Protein AF-A0A2E1H925-F1 (afdb_monomer)

Sequence (195 aa):
MNQNESEVGNEDGPGKNRNDRDSRAAAPETGPDTPPDTPPETPQAPEAPAAPRQLADVETDERARLDLLRRIRTQARVEGGQVGLPRDVLAEALSAGLGALVDEEWYLGRYADVADAVARGVLASGRAHYLQTGIYEGRMPYRVRLDNADYLKNYPDVLASIREGAFRSALDHFVQVGFGEGRSFRLASRDGADP

Secondary structure (DSSP, 8-state):
---------------------------------PPP-PPPPPPPPPPPP-PPPPHHHHHHHHHHHHHHHHHHHHH-EEETTEEE--HHHHHHHHHHHHGGG--HHHHHHH-HHHHHHHHTTSSS-HHHHIIIIITTTT--SS---B-HHHHHHH-HHHHHHHHTTS-SSHHHHIIIIITTTT----BPPTT----

pLDDT: mean 77.47, std 21.58, range [34.38, 98.31]

Radius of gyration: 31.24 Å; Cα contacts (8 Å, |Δi|>4): 129; chains: 1; bounding box: 58×75×90 Å

Structure (mmCIF, N/CA/C/O backbone):
data_AF-A0A2E1H925-F1
#
_entry.id   AF-A0A2E1H925-F1
#
loop_
_atom_site.group_PDB
_atom_site.id
_atom_site.type_symbol
_atom_site.label_atom_id
_atom_site.label_alt_id
_atom_site.label_comp_id
_atom_site.label_asym_id
_atom_site.label_entity_id
_atom_site.label_seq_id
_atom_site.pdbx_PDB_ins_code
_atom_site.Cartn_x
_atom_site.Cartn_y
_atom_site.Cartn_z
_atom_site.occupancy
_atom_site.B_iso_or_equiv
_atom_site.auth_seq_id
_atom_site.auth_comp_id
_atom_site.auth_asym_id
_atom_site.auth_atom_id
_atom_site.pdbx_PDB_model_num
ATOM 1 N N . MET A 1 1 ? 29.739 -40.371 -37.598 1.00 43.00 1 MET A N 1
ATOM 2 C CA . MET A 1 1 ? 30.414 -39.784 -38.772 1.00 43.00 1 MET A CA 1
ATOM 3 C C . MET A 1 1 ? 29.465 -39.867 -39.946 1.00 43.00 1 MET A C 1
ATOM 5 O O . MET A 1 1 ? 29.166 -40.979 -40.336 1.00 43.00 1 MET A O 1
ATOM 9 N N . ASN A 1 2 ? 28.976 -38.737 -40.453 1.00 38.06 2 ASN A N 1
ATOM 10 C CA . ASN A 1 2 ? 28.481 -38.612 -41.823 1.00 38.06 2 ASN A CA 1
ATOM 11 C C . ASN A 1 2 ? 28.758 -37.175 -42.263 1.00 38.06 2 ASN A C 1
ATOM 13 O O . ASN A 1 2 ? 28.290 -36.225 -41.639 1.00 38.06 2 ASN A O 1
ATOM 17 N N . GLN A 1 3 ? 29.623 -37.072 -43.264 1.00 41.34 3 GLN A N 1
ATOM 18 C CA . GLN A 1 3 ? 30.031 -35.855 -43.945 1.00 41.34 3 GLN A CA 1
ATOM 19 C C . GLN A 1 3 ? 29.011 -35.542 -45.040 1.00 41.34 3 GLN A C 1
ATOM 21 O O . GLN A 1 3 ? 28.495 -36.464 -45.668 1.00 41.34 3 GLN A O 1
ATOM 26 N N . ASN A 1 4 ? 28.751 -34.260 -45.275 1.00 48.03 4 ASN A N 1
ATOM 27 C CA . ASN A 1 4 ? 28.187 -33.789 -46.533 1.00 48.03 4 ASN A CA 1
ATOM 28 C C . ASN A 1 4 ? 28.795 -32.410 -46.823 1.00 48.03 4 ASN A C 1
ATOM 30 O O . ASN A 1 4 ? 28.393 -31.405 -46.241 1.00 48.03 4 ASN A O 1
ATOM 34 N N . GLU A 1 5 ? 29.821 -32.405 -47.669 1.00 47.09 5 GLU A N 1
ATOM 35 C CA . GLU A 1 5 ? 30.320 -31.238 -48.397 1.00 47.09 5 GLU A CA 1
ATOM 36 C C . GLU A 1 5 ? 29.587 -31.162 -49.741 1.00 47.09 5 GLU A C 1
ATOM 38 O O . GLU A 1 5 ? 29.362 -32.206 -50.351 1.00 47.09 5 GLU A O 1
ATOM 43 N N . SER A 1 6 ? 29.258 -29.957 -50.219 1.00 49.56 6 SER A N 1
ATOM 44 C CA . SER A 1 6 ? 29.130 -29.618 -51.651 1.00 49.56 6 SER A CA 1
ATOM 45 C C . SER A 1 6 ? 29.091 -28.088 -51.840 1.00 49.56 6 SER A C 1
ATOM 47 O O . SER A 1 6 ? 28.124 -27.449 -51.440 1.00 49.56 6 SER A O 1
ATOM 49 N N . GLU A 1 7 ? 30.186 -27.566 -52.413 1.00 44.59 7 GLU A N 1
ATOM 50 C CA . GLU A 1 7 ? 30.320 -26.523 -53.464 1.00 44.59 7 GLU A CA 1
ATOM 51 C C . GLU A 1 7 ? 29.671 -25.129 -53.271 1.00 44.59 7 GLU A C 1
ATOM 53 O O . GLU A 1 7 ? 28.470 -25.002 -53.080 1.00 44.59 7 GLU A O 1
ATOM 58 N N . VAL A 1 8 ? 30.427 -24.021 -53.164 1.00 43.75 8 VAL A N 1
ATOM 59 C CA . VAL A 1 8 ? 31.286 -23.289 -54.143 1.00 43.75 8 VAL A CA 1
ATOM 60 C C . VAL A 1 8 ? 30.502 -22.408 -55.138 1.00 43.75 8 VAL A C 1
ATOM 62 O O . VAL A 1 8 ? 29.788 -22.912 -55.996 1.00 43.75 8 VAL A O 1
ATOM 65 N N . GLY A 1 9 ? 30.777 -21.091 -55.085 1.00 34.38 9 GLY A N 1
ATOM 66 C CA . GLY A 1 9 ? 30.902 -20.223 -56.272 1.00 34.38 9 GLY A CA 1
ATOM 67 C C . GLY A 1 9 ? 29.915 -19.054 -56.421 1.00 34.38 9 GLY A C 1
ATOM 68 O O . GLY A 1 9 ? 28.810 -19.250 -56.914 1.00 34.38 9 GLY A O 1
ATOM 69 N N . ASN A 1 10 ? 30.333 -17.820 -56.095 1.00 39.12 10 ASN A N 1
ATOM 70 C CA . ASN A 1 10 ? 30.681 -16.788 -57.098 1.00 39.12 10 ASN A CA 1
ATOM 71 C C . ASN A 1 10 ? 30.908 -15.389 -56.486 1.00 39.12 10 ASN A C 1
ATOM 73 O O . ASN A 1 10 ? 30.121 -14.902 -55.676 1.00 39.12 10 ASN A O 1
ATOM 77 N N . GLU A 1 11 ? 32.007 -14.771 -56.926 1.00 38.81 11 GLU A N 1
ATOM 78 C CA . GLU A 1 11 ? 32.480 -13.407 -56.659 1.00 38.81 11 GLU A CA 1
ATOM 79 C C . GLU A 1 11 ? 32.001 -12.400 -57.739 1.00 38.81 11 GLU A C 1
ATOM 81 O O . GLU A 1 11 ? 31.342 -12.787 -58.702 1.00 38.81 11 GLU A O 1
ATOM 86 N N . ASP A 1 12 ? 32.425 -11.134 -57.572 1.00 39.59 12 ASP A N 1
ATOM 87 C CA . ASP A 1 12 ? 32.377 -9.960 -58.476 1.00 39.59 12 ASP A CA 1
ATOM 88 C C . ASP A 1 12 ? 31.039 -9.197 -58.581 1.00 39.59 12 ASP A C 1
ATOM 90 O O . ASP A 1 12 ? 29.994 -9.762 -58.862 1.00 39.59 12 ASP A O 1
ATOM 94 N N . GLY A 1 13 ? 30.929 -7.870 -58.426 1.00 37.44 13 GLY A N 1
ATOM 95 C CA . GLY A 1 13 ? 31.864 -6.741 -58.328 1.00 37.44 13 GLY A CA 1
ATOM 96 C C . GLY A 1 13 ? 31.060 -5.415 -58.480 1.00 37.44 13 GLY A C 1
ATOM 97 O O . GLY A 1 13 ? 29.874 -5.460 -58.810 1.00 37.44 13 GLY A O 1
ATOM 98 N N . PRO A 1 14 ? 31.632 -4.219 -58.215 1.00 45.31 14 PRO A N 1
ATOM 99 C CA . PRO A 1 14 ? 30.872 -3.015 -57.843 1.00 45.31 14 PRO A CA 1
ATOM 100 C C . PRO A 1 14 ? 30.580 -2.036 -59.000 1.00 45.31 14 PRO A C 1
ATOM 102 O O . PRO A 1 14 ? 31.468 -1.659 -59.764 1.00 45.31 14 PRO A O 1
ATOM 105 N N . GLY A 1 15 ? 29.346 -1.520 -59.063 1.00 40.59 15 GLY A N 1
ATOM 106 C CA . GLY A 1 15 ? 28.918 -0.488 -60.015 1.00 40.59 15 GLY A CA 1
ATOM 107 C C . GLY A 1 15 ? 28.897 0.920 -59.413 1.00 40.59 15 GLY A C 1
ATOM 108 O O . GLY A 1 15 ? 27.925 1.322 -58.781 1.00 40.59 15 GLY A O 1
ATOM 109 N N . LYS A 1 16 ? 29.967 1.690 -59.647 1.00 43.81 16 LYS A N 1
ATOM 110 C CA . LYS A 1 16 ? 29.986 3.159 -59.533 1.00 43.81 16 LYS A CA 1
ATOM 111 C C . LYS A 1 16 ? 29.048 3.761 -60.580 1.00 43.81 16 LYS A C 1
ATOM 113 O O . LYS A 1 16 ? 29.178 3.414 -61.749 1.00 43.81 16 LYS A O 1
ATOM 118 N N . ASN A 1 17 ? 28.256 4.768 -60.212 1.00 39.16 17 ASN A N 1
ATOM 119 C CA . ASN A 1 17 ? 27.847 5.776 -61.185 1.00 39.16 17 ASN A CA 1
ATOM 120 C C . ASN A 1 17 ? 28.102 7.182 -60.639 1.00 39.16 17 ASN A C 1
ATOM 122 O O . ASN A 1 17 ? 27.506 7.620 -59.659 1.00 39.16 17 ASN A O 1
ATOM 126 N N . ARG A 1 18 ? 29.073 7.836 -61.276 1.00 42.44 18 ARG A N 1
ATOM 127 C CA . ARG A 1 18 ? 29.402 9.252 -61.153 1.00 42.44 18 ARG A CA 1
ATOM 128 C C . ARG A 1 18 ? 28.477 10.000 -62.103 1.00 42.44 18 ARG A C 1
ATOM 130 O O . ARG A 1 18 ? 28.321 9.562 -63.238 1.00 42.44 18 ARG A O 1
ATOM 137 N N . ASN A 1 19 ? 27.957 11.146 -61.691 1.00 41.28 19 ASN A N 1
ATOM 138 C CA . ASN A 1 19 ? 27.670 12.189 -62.660 1.00 41.28 19 ASN A CA 1
ATOM 139 C C . ASN A 1 19 ? 28.117 13.526 -62.080 1.00 41.28 19 ASN A C 1
ATOM 141 O O . ASN A 1 19 ? 27.506 14.068 -61.162 1.00 41.28 19 ASN A O 1
ATOM 145 N N . ASP A 1 20 ? 29.249 13.977 -62.607 1.00 40.34 20 ASP A N 1
ATOM 146 C CA . ASP A 1 20 ? 29.750 15.335 -62.510 1.00 40.34 20 ASP A CA 1
ATOM 147 C C . ASP A 1 20 ? 28.841 16.299 -63.280 1.00 40.34 20 ASP A C 1
ATOM 149 O O . ASP A 1 20 ? 28.234 15.915 -64.285 1.00 40.34 20 ASP A O 1
ATOM 153 N N . ARG A 1 21 ? 28.876 17.559 -62.830 1.00 44.88 21 ARG A N 1
ATOM 154 C CA . ARG A 1 21 ? 28.639 18.847 -63.518 1.00 44.88 21 ARG A CA 1
ATOM 155 C C . ARG A 1 21 ? 27.671 19.702 -62.707 1.00 44.88 21 ARG A C 1
ATOM 157 O O . ARG A 1 21 ? 26.634 19.226 -62.279 1.00 44.88 21 ARG A O 1
ATOM 164 N N . ASP A 1 22 ? 27.850 20.997 -62.547 1.00 38.88 22 ASP A N 1
ATOM 165 C CA . ASP A 1 22 ? 28.979 21.911 -62.658 1.00 38.88 22 ASP A CA 1
ATOM 166 C C . ASP A 1 22 ? 28.407 23.242 -62.126 1.00 38.88 22 ASP A C 1
ATOM 168 O O . ASP A 1 22 ? 27.218 23.514 -62.288 1.00 38.88 22 ASP A O 1
ATOM 172 N N . SER A 1 23 ? 29.272 24.087 -61.575 1.00 40.44 23 SER A N 1
ATOM 173 C CA . SER A 1 23 ? 29.128 25.549 -61.585 1.00 40.44 23 SER A CA 1
ATOM 174 C C . SER A 1 23 ? 28.160 26.268 -60.611 1.00 40.44 23 SER A C 1
ATOM 176 O O . SER A 1 23 ? 27.018 26.581 -60.914 1.00 40.44 23 SER A O 1
ATOM 178 N N . ARG A 1 24 ? 28.773 26.729 -59.507 1.00 39.41 24 ARG A N 1
ATOM 179 C CA . ARG A 1 24 ? 29.085 28.154 -59.220 1.00 39.41 24 ARG A CA 1
ATOM 180 C C . ARG A 1 24 ? 27.965 29.125 -58.757 1.00 39.41 24 ARG A C 1
ATOM 182 O O . ARG A 1 24 ? 27.253 29.705 -59.559 1.00 39.41 24 ARG A O 1
ATOM 189 N N . ALA A 1 25 ? 28.090 29.460 -57.464 1.00 38.28 25 ALA A N 1
ATOM 190 C CA . ALA A 1 25 ? 28.011 30.783 -56.810 1.00 38.28 25 ALA A CA 1
ATOM 191 C C . ALA A 1 25 ? 26.664 31.524 -56.657 1.00 38.28 25 ALA A C 1
ATOM 193 O O . ALA A 1 25 ? 26.136 32.056 -57.622 1.00 38.28 25 ALA A O 1
ATOM 194 N N . ALA A 1 26 ? 26.254 31.741 -55.398 1.00 37.12 26 ALA A N 1
ATOM 195 C CA . ALA A 1 26 ? 25.985 33.061 -54.797 1.00 37.12 26 ALA A CA 1
ATOM 196 C C . ALA A 1 26 ? 25.690 32.914 -53.286 1.00 37.12 26 ALA A C 1
ATOM 198 O O . ALA A 1 26 ? 25.268 31.860 -52.827 1.00 37.12 26 ALA A O 1
ATOM 199 N N . ALA A 1 27 ? 26.004 33.967 -52.536 1.00 43.62 27 ALA A N 1
ATOM 200 C CA . ALA A 1 27 ? 26.076 34.074 -51.077 1.00 43.62 27 ALA A CA 1
ATOM 201 C C . ALA A 1 27 ? 24.681 34.236 -50.393 1.00 43.62 27 ALA A C 1
ATOM 203 O O . ALA A 1 27 ? 23.673 34.284 -51.097 1.00 43.62 27 ALA A O 1
ATOM 204 N N . PRO A 1 28 ? 24.611 34.282 -49.043 1.00 50.47 28 PRO A N 1
ATOM 205 C CA . PRO A 1 28 ? 23.456 33.867 -48.238 1.00 50.47 28 PRO A CA 1
ATOM 206 C C . PRO A 1 28 ? 22.563 35.037 -47.815 1.00 50.47 28 PRO A C 1
ATOM 208 O O . PRO A 1 28 ? 23.119 36.073 -47.493 1.00 50.47 28 PRO A O 1
ATOM 211 N N . GLU A 1 29 ? 21.241 34.843 -47.699 1.00 47.06 29 GLU A N 1
ATOM 212 C CA . GLU A 1 29 ? 20.353 35.600 -46.789 1.00 47.06 29 GLU A CA 1
ATOM 213 C C . GLU A 1 29 ? 19.029 34.853 -46.541 1.00 47.06 29 GLU A C 1
ATOM 215 O O . GLU A 1 29 ? 18.224 34.734 -47.455 1.00 47.06 29 GLU A O 1
ATOM 220 N N . THR A 1 30 ? 18.806 34.399 -45.300 1.00 45.34 30 THR A N 1
ATOM 221 C CA . THR A 1 30 ? 17.507 34.256 -44.592 1.00 45.34 30 THR A CA 1
ATOM 222 C C . THR A 1 30 ? 17.872 34.025 -43.115 1.00 45.34 30 THR A C 1
ATOM 224 O O . THR A 1 30 ? 18.557 33.054 -42.816 1.00 45.34 30 THR A O 1
ATOM 227 N N . GLY A 1 31 ? 17.694 34.975 -42.194 1.00 45.50 31 GLY A N 1
ATOM 228 C CA . GLY A 1 31 ? 16.427 35.240 -41.498 1.00 45.50 31 GLY A CA 1
ATOM 229 C C . GLY A 1 31 ? 16.307 34.336 -40.251 1.00 45.50 31 GLY A C 1
ATOM 230 O O . GLY A 1 31 ? 16.433 33.126 -40.409 1.00 45.50 31 GLY A O 1
ATOM 231 N N . PRO A 1 32 ? 16.134 34.865 -39.021 1.00 46.22 32 PRO A N 1
ATOM 232 C CA . PRO A 1 32 ? 16.134 34.047 -37.806 1.00 46.22 32 PRO A CA 1
ATOM 233 C C . PRO A 1 32 ? 14.907 33.128 -37.739 1.00 46.22 32 PRO A C 1
ATOM 235 O O . PRO A 1 32 ? 13.766 33.580 -37.842 1.00 46.22 32 PRO A O 1
ATOM 238 N N . ASP A 1 33 ? 15.176 31.839 -37.544 1.00 45.19 33 ASP A N 1
ATOM 239 C CA . ASP A 1 33 ? 14.193 30.775 -37.350 1.00 45.19 33 ASP A CA 1
ATOM 240 C C . ASP A 1 33 ? 13.412 31.038 -36.049 1.00 45.19 33 ASP A C 1
ATOM 242 O O . ASP A 1 33 ? 13.976 31.080 -34.952 1.00 45.19 33 ASP A O 1
ATOM 246 N N . THR A 1 34 ? 12.118 31.317 -36.185 1.00 53.19 34 THR A N 1
ATOM 247 C CA . THR A 1 34 ? 11.193 31.566 -35.070 1.00 53.19 34 THR A CA 1
ATOM 248 C C . THR A 1 34 ? 10.656 30.212 -34.593 1.00 53.19 34 THR A C 1
ATOM 250 O O . THR A 1 34 ? 10.253 29.414 -35.439 1.00 53.19 34 THR A O 1
ATOM 253 N N . PRO A 1 35 ? 10.639 29.903 -33.282 1.00 57.91 35 PRO A N 1
ATOM 254 C CA . PRO A 1 35 ? 10.128 28.619 -32.802 1.00 57.91 35 PRO A CA 1
ATOM 255 C C . PRO A 1 35 ? 8.616 28.496 -33.071 1.00 57.91 35 PRO A C 1
ATOM 257 O O . PRO A 1 35 ? 7.925 29.517 -33.113 1.00 57.91 35 PRO A O 1
ATOM 260 N N . PRO A 1 36 ? 8.076 27.275 -33.242 1.00 53.22 36 PRO A N 1
ATOM 261 C CA . PRO A 1 36 ? 6.649 27.094 -33.464 1.00 53.22 36 PRO A CA 1
ATOM 262 C C . PRO A 1 36 ? 5.847 27.482 -32.215 1.00 53.22 36 PRO A C 1
ATOM 264 O O . PRO A 1 36 ? 6.171 27.071 -31.101 1.00 53.22 36 PRO A O 1
ATOM 267 N N . ASP A 1 37 ? 4.791 28.266 -32.443 1.00 44.62 37 ASP A N 1
ATOM 268 C CA . ASP A 1 37 ? 3.737 28.624 -31.492 1.00 44.62 37 ASP A CA 1
ATOM 269 C C . ASP A 1 37 ? 3.175 27.372 -30.797 1.00 44.62 37 ASP A C 1
ATOM 271 O O . ASP A 1 37 ? 2.482 26.553 -31.409 1.00 44.62 37 ASP A O 1
ATOM 275 N N . THR A 1 38 ? 3.430 27.238 -29.496 1.00 52.38 38 THR A N 1
ATOM 276 C CA . THR A 1 38 ? 2.636 26.363 -28.629 1.00 52.38 38 THR A CA 1
ATOM 277 C C . THR A 1 38 ? 1.295 27.062 -28.384 1.00 52.38 38 THR A C 1
ATOM 279 O O . THR A 1 38 ? 1.297 28.188 -27.879 1.00 52.38 38 THR A O 1
ATOM 282 N N . PRO A 1 39 ? 0.139 26.454 -28.709 1.00 51.81 39 PRO A N 1
ATOM 283 C CA . PRO A 1 39 ? -1.148 27.057 -28.382 1.00 51.81 39 PRO A CA 1
ATOM 284 C C . PRO A 1 39 ? -1.284 27.202 -26.856 1.00 51.81 39 PRO A C 1
ATOM 286 O O . PRO A 1 39 ? -0.777 26.352 -26.119 1.00 51.81 39 PRO A O 1
ATOM 289 N N . PRO A 1 40 ? -1.954 28.255 -26.354 1.00 51.22 40 PRO A N 1
ATOM 290 C CA . PRO A 1 40 ? -2.069 28.484 -24.920 1.00 51.22 40 PRO A CA 1
ATOM 291 C C . PRO A 1 40 ? -2.789 27.310 -24.248 1.00 51.22 40 PRO A C 1
ATOM 293 O O . PRO A 1 40 ? -3.877 26.915 -24.675 1.00 51.22 40 PRO A O 1
ATOM 296 N N . GLU A 1 41 ? -2.190 26.769 -23.181 1.00 51.12 41 GLU A N 1
ATOM 297 C CA . GLU A 1 41 ? -2.877 25.868 -22.256 1.00 51.12 41 GLU A CA 1
ATOM 298 C C . GLU A 1 41 ? -4.198 26.517 -21.839 1.00 51.12 41 GLU A C 1
ATOM 300 O O . GLU A 1 41 ? -4.244 27.644 -21.338 1.00 51.12 41 GLU A O 1
ATOM 305 N N . THR A 1 42 ? -5.298 25.805 -22.073 1.00 54.19 42 THR A N 1
ATOM 306 C CA . THR A 1 42 ? -6.595 26.208 -21.535 1.00 54.19 42 THR A CA 1
ATOM 307 C C . THR A 1 42 ? -6.476 26.172 -20.010 1.00 54.19 42 THR A C 1
ATOM 309 O O . THR A 1 42 ? -6.043 25.142 -19.490 1.00 54.19 42 THR A O 1
ATOM 312 N N . PRO A 1 43 ? -6.838 27.238 -19.272 1.00 51.62 43 PRO A N 1
ATOM 313 C CA . PRO A 1 43 ? -6.805 27.194 -17.817 1.00 51.62 43 PRO A CA 1
ATOM 314 C C . PRO A 1 43 ? -7.662 26.018 -17.340 1.00 51.62 43 PRO A C 1
ATOM 316 O O . PRO A 1 43 ? -8.868 25.998 -17.597 1.00 51.62 43 PRO A O 1
ATOM 319 N N . GLN A 1 44 ? -7.055 25.027 -16.677 1.00 51.28 44 GLN A N 1
ATOM 320 C CA . GLN A 1 44 ? -7.824 24.027 -15.941 1.00 51.28 44 GLN A CA 1
ATOM 321 C C . GLN A 1 44 ? -8.687 24.787 -14.936 1.00 51.28 44 GLN A C 1
ATOM 323 O O . GLN A 1 44 ? -8.173 25.512 -14.081 1.00 51.28 44 GLN A O 1
ATOM 328 N N . ALA A 1 45 ? -10.007 24.670 -15.090 1.00 48.25 45 ALA A N 1
ATOM 329 C CA . ALA A 1 45 ? -10.949 25.189 -14.117 1.00 48.25 45 ALA A CA 1
ATOM 330 C C . ALA A 1 45 ? -10.565 24.646 -12.729 1.00 48.25 45 ALA A C 1
ATOM 332 O O . ALA A 1 45 ? -10.167 23.481 -12.641 1.00 48.25 45 ALA A O 1
ATOM 333 N N . PRO A 1 46 ? -10.661 25.454 -11.658 1.00 52.09 46 PRO A N 1
ATOM 334 C CA . PRO A 1 46 ? -10.404 24.957 -10.316 1.00 52.09 46 PRO A CA 1
ATOM 335 C C . PRO A 1 46 ? -11.289 23.734 -10.083 1.00 52.09 46 PRO A C 1
ATOM 337 O O . PRO A 1 46 ? -12.505 23.801 -10.274 1.00 52.09 46 PRO A O 1
ATOM 340 N N . GLU A 1 47 ? -10.655 22.617 -9.727 1.00 53.38 47 GLU A N 1
ATOM 341 C CA . GLU A 1 47 ? -11.328 21.392 -9.315 1.00 53.38 47 GLU A CA 1
ATOM 342 C C . GLU A 1 47 ? -12.399 21.781 -8.289 1.00 53.38 47 GLU A C 1
ATOM 344 O O . GLU A 1 47 ? -12.104 22.437 -7.283 1.00 53.38 47 GLU A O 1
ATOM 349 N N . ALA A 1 48 ? -13.666 21.515 -8.621 1.00 45.16 48 ALA A N 1
ATOM 350 C CA . ALA A 1 48 ? -14.791 21.972 -7.820 1.00 45.16 48 ALA A CA 1
ATOM 351 C C . ALA A 1 48 ? -14.596 21.513 -6.364 1.00 45.16 48 ALA A C 1
ATOM 353 O O . ALA A 1 48 ? -14.209 20.361 -6.148 1.00 45.16 48 ALA A O 1
ATOM 354 N N . PRO A 1 49 ? -14.849 22.373 -5.358 1.00 52.69 49 PRO A N 1
ATOM 355 C CA . PRO A 1 49 ? -14.718 21.962 -3.969 1.00 52.69 49 PRO A CA 1
ATOM 356 C C . PRO A 1 49 ? -15.593 20.729 -3.746 1.00 52.69 49 PRO A C 1
ATOM 358 O O . PRO A 1 49 ? -16.769 20.727 -4.122 1.00 52.69 49 PRO A O 1
ATOM 361 N N . ALA A 1 50 ? -14.998 19.679 -3.172 1.00 55.53 50 ALA A N 1
ATOM 362 C CA . ALA A 1 50 ? -15.704 18.453 -2.828 1.00 55.53 50 ALA A CA 1
ATOM 363 C C . ALA A 1 50 ? -17.028 18.812 -2.140 1.00 55.53 50 ALA A C 1
ATOM 365 O O . ALA A 1 50 ? -17.044 19.609 -1.197 1.00 55.53 50 ALA A O 1
ATOM 366 N N . ALA A 1 51 ? -18.133 18.274 -2.660 1.00 55.31 51 ALA A N 1
ATOM 367 C CA . ALA A 1 51 ? -19.469 18.602 -2.184 1.00 55.31 51 ALA A CA 1
ATOM 368 C C . ALA A 1 51 ? -19.554 18.461 -0.647 1.00 55.31 51 ALA A C 1
ATOM 370 O O . ALA A 1 51 ? -18.972 17.523 -0.088 1.00 55.31 51 ALA A O 1
ATOM 371 N N . PRO A 1 52 ? -20.254 19.374 0.054 1.00 57.72 52 PRO A N 1
ATOM 372 C CA . PRO A 1 52 ? -20.363 19.319 1.506 1.00 57.72 52 PRO A CA 1
ATOM 373 C C . PRO A 1 52 ? -21.005 17.994 1.934 1.00 57.72 52 PRO A C 1
ATOM 375 O O . PRO A 1 52 ? -22.091 17.642 1.473 1.00 57.72 52 PRO A O 1
ATOM 378 N N . ARG A 1 53 ? -20.315 17.253 2.810 1.00 64.56 53 ARG A N 1
ATOM 379 C CA . ARG A 1 53 ? -20.818 15.994 3.385 1.00 64.56 53 ARG A CA 1
ATOM 380 C C . ARG A 1 53 ? -22.108 16.250 4.167 1.00 64.56 53 ARG A C 1
ATOM 382 O O . ARG A 1 53 ? -22.233 17.290 4.817 1.00 64.56 53 ARG A O 1
ATOM 389 N N . GLN A 1 54 ? -23.060 15.316 4.121 1.00 72.62 54 GLN A N 1
ATOM 390 C CA . GLN A 1 54 ? -24.319 15.463 4.854 1.00 72.62 54 GLN A CA 1
ATOM 391 C C . GLN A 1 54 ? -24.077 15.340 6.367 1.00 72.62 54 GLN A C 1
ATOM 393 O O . GLN A 1 54 ? -23.210 14.590 6.805 1.00 72.62 54 GLN A O 1
ATOM 398 N N . LEU A 1 55 ? -24.858 16.052 7.187 1.00 58.38 55 LEU A N 1
ATOM 399 C CA . LEU A 1 55 ? -24.718 16.047 8.656 1.00 58.38 55 LEU A CA 1
ATOM 400 C C . LEU A 1 55 ? -24.807 14.635 9.265 1.00 58.38 55 LEU A C 1
ATOM 402 O O . LEU A 1 55 ? -24.048 14.315 10.174 1.00 58.38 55 LEU A O 1
ATOM 406 N N . ALA A 1 56 ? -25.676 13.775 8.722 1.00 55.31 56 ALA A N 1
ATOM 407 C CA . ALA A 1 56 ? -25.795 12.379 9.145 1.00 55.31 56 ALA A CA 1
ATOM 408 C C . ALA A 1 56 ? -24.522 11.560 8.851 1.00 55.31 56 ALA A C 1
ATOM 410 O O . ALA A 1 56 ? -24.136 10.710 9.655 1.00 55.31 56 ALA A O 1
ATOM 411 N N . ASP A 1 57 ? -23.832 11.851 7.743 1.00 65.69 57 ASP A N 1
ATOM 412 C CA . ASP A 1 57 ? -22.550 11.222 7.412 1.00 65.69 57 ASP A CA 1
ATOM 413 C C . ASP A 1 57 ? -21.465 11.671 8.397 1.00 65.69 57 ASP A C 1
ATOM 415 O O . ASP A 1 57 ? -20.652 10.858 8.819 1.00 65.69 57 ASP A O 1
ATOM 419 N N . VAL A 1 58 ? -21.483 12.945 8.815 1.00 65.25 58 VAL A N 1
ATOM 420 C CA . VAL A 1 58 ? -20.533 13.511 9.789 1.00 65.25 58 VAL A CA 1
ATOM 421 C C . VAL A 1 58 ? -20.712 12.900 11.182 1.00 65.25 58 VAL A C 1
ATOM 423 O O . VAL A 1 58 ? -19.721 12.508 11.797 1.00 65.25 58 VAL A O 1
ATOM 426 N N . GLU A 1 59 ? -21.949 12.774 11.673 1.00 65.81 59 GLU A N 1
ATOM 427 C CA . GLU A 1 59 ? -22.236 12.139 12.971 1.00 65.81 59 GLU A CA 1
ATOM 428 C C . GLU A 1 59 ? -21.884 10.642 12.974 1.00 65.81 59 GLU A C 1
ATOM 430 O O . GLU A 1 59 ? -21.347 10.120 13.957 1.00 65.81 59 GLU A O 1
ATOM 435 N N . THR A 1 60 ? -22.144 9.947 11.861 1.00 71.38 60 THR A N 1
ATOM 436 C CA . THR A 1 60 ? -21.779 8.531 11.691 1.00 71.38 60 THR A CA 1
ATOM 437 C C . THR A 1 60 ? -20.259 8.357 11.676 1.00 71.38 60 THR A C 1
ATOM 439 O O . THR A 1 60 ? -19.723 7.485 12.365 1.00 71.38 60 THR A O 1
ATOM 442 N N . ASP A 1 61 ? -19.556 9.238 10.964 1.00 77.81 61 ASP A N 1
ATOM 443 C CA . ASP A 1 61 ? -18.097 9.309 10.921 1.00 77.81 61 ASP A CA 1
ATOM 444 C C . ASP A 1 61 ? -17.486 9.586 12.306 1.00 77.81 61 ASP A C 1
ATOM 446 O O . ASP A 1 61 ? -16.489 8.967 12.685 1.00 77.81 61 ASP A O 1
ATOM 450 N N . GLU A 1 62 ? -18.051 10.523 13.072 1.00 76.56 62 GLU A N 1
ATOM 451 C CA . GLU A 1 62 ? -17.566 10.863 14.413 1.00 76.56 62 GLU A CA 1
ATOM 452 C C . GLU A 1 62 ? -17.745 9.692 15.380 1.00 76.56 62 GLU A C 1
ATOM 454 O O . GLU A 1 62 ? -16.805 9.331 16.092 1.00 76.56 62 GLU A O 1
ATOM 459 N N . ARG A 1 63 ? -18.909 9.033 15.358 1.00 83.81 63 ARG A N 1
ATOM 460 C CA . ARG A 1 63 ? -19.144 7.835 16.168 1.00 83.81 63 ARG A CA 1
ATOM 461 C C . ARG A 1 63 ? -18.161 6.717 15.825 1.00 83.81 63 ARG A C 1
ATOM 463 O O . ARG A 1 63 ? -17.558 6.163 16.741 1.00 83.81 63 ARG A O 1
ATOM 470 N N . ALA A 1 64 ? -17.955 6.430 14.539 1.00 84.00 64 ALA A N 1
ATOM 471 C CA . ALA A 1 64 ? -16.994 5.420 14.098 1.00 84.00 64 ALA A CA 1
ATOM 472 C C . ALA A 1 64 ? -15.567 5.749 14.575 1.00 84.00 64 ALA A C 1
ATOM 474 O O . ALA A 1 64 ? -14.874 4.891 15.123 1.00 84.00 64 ALA A O 1
ATOM 475 N N . ARG A 1 65 ? -15.145 7.018 14.466 1.00 83.62 65 ARG A N 1
ATOM 476 C CA . ARG A 1 65 ? -13.841 7.474 14.977 1.00 83.62 65 ARG A CA 1
ATOM 477 C C . ARG A 1 65 ? -13.719 7.304 16.490 1.00 83.62 65 ARG A C 1
ATOM 479 O O . ARG A 1 65 ? -12.693 6.823 16.967 1.00 83.62 65 ARG A O 1
ATOM 486 N N . LEU A 1 66 ? -14.739 7.682 17.257 1.00 87.94 66 LEU A N 1
ATOM 487 C CA . LEU A 1 66 ? -14.731 7.531 18.714 1.00 87.94 66 LEU A CA 1
ATOM 488 C C . LEU A 1 66 ? -14.703 6.056 19.137 1.00 87.94 66 LEU A C 1
ATOM 490 O O . LEU A 1 66 ? -13.999 5.700 20.087 1.00 87.94 66 LEU A O 1
ATOM 494 N N . ASP A 1 67 ? -15.413 5.188 18.418 1.00 89.56 67 ASP A N 1
ATOM 495 C CA . ASP A 1 67 ? -15.390 3.746 18.651 1.00 89.56 67 ASP A CA 1
ATOM 496 C C . ASP A 1 67 ? -14.011 3.139 18.377 1.00 89.56 67 ASP A C 1
ATOM 498 O O . ASP A 1 67 ? -13.496 2.395 19.219 1.00 89.56 67 ASP A O 1
ATOM 502 N N . LEU A 1 68 ? -13.362 3.528 17.278 1.00 87.88 68 LEU A N 1
ATOM 503 C CA . LEU A 1 68 ? -11.978 3.163 16.987 1.00 87.88 68 LEU A CA 1
ATOM 504 C C . LEU A 1 68 ? -11.027 3.611 18.109 1.00 87.88 68 LEU A C 1
ATOM 506 O O . LEU A 1 68 ? -10.260 2.802 18.636 1.00 87.88 68 LEU A O 1
ATOM 510 N N . LEU A 1 69 ? -11.101 4.878 18.531 1.00 87.75 69 LEU A N 1
ATOM 511 C CA . LEU A 1 69 ? -10.268 5.409 19.618 1.00 87.75 69 LEU A CA 1
ATOM 512 C C . LEU A 1 69 ? -10.465 4.624 20.923 1.00 87.75 69 LEU A C 1
ATOM 514 O O . LEU A 1 69 ? -9.499 4.299 21.621 1.00 87.75 69 LEU A O 1
ATOM 518 N N . ARG A 1 70 ? -11.710 4.258 21.244 1.00 91.81 70 ARG A N 1
ATOM 519 C CA . ARG A 1 70 ? -12.040 3.419 22.403 1.00 91.81 70 ARG A CA 1
ATOM 520 C C . ARG A 1 70 ? -11.433 2.018 22.289 1.00 91.81 70 ARG A C 1
ATOM 522 O O . ARG A 1 70 ? -10.921 1.500 23.286 1.00 91.81 70 ARG A O 1
ATOM 529 N N . ARG A 1 71 ? -11.462 1.399 21.107 1.00 92.62 71 ARG A N 1
ATOM 530 C CA . ARG A 1 71 ? -10.864 0.073 20.872 1.00 92.62 71 ARG A CA 1
ATOM 531 C C . ARG A 1 71 ? -9.347 0.110 20.989 1.00 92.62 71 ARG A C 1
ATOM 533 O O . ARG A 1 71 ? -8.798 -0.713 21.712 1.00 92.62 71 ARG A O 1
ATOM 540 N N . ILE A 1 72 ? -8.687 1.100 20.385 1.00 88.94 72 ILE A N 1
ATOM 541 C CA . ILE A 1 72 ? -7.239 1.312 20.542 1.00 88.94 72 ILE A CA 1
ATOM 542 C C . ILE A 1 72 ? -6.895 1.417 22.029 1.00 88.94 72 ILE A C 1
ATOM 544 O O . ILE A 1 72 ? -6.063 0.665 22.522 1.00 88.94 72 ILE A O 1
ATOM 548 N N . ARG A 1 73 ? -7.597 2.275 22.777 1.00 89.69 73 ARG A N 1
ATOM 549 C CA . ARG A 1 73 ? -7.353 2.457 24.215 1.00 89.69 73 ARG A CA 1
ATOM 550 C C . ARG A 1 73 ? -7.503 1.168 25.029 1.00 89.69 73 ARG A C 1
ATOM 552 O O . ARG A 1 73 ? -6.760 0.972 25.983 1.00 89.69 73 ARG A O 1
ATOM 559 N N . THR A 1 74 ? -8.500 0.344 24.723 1.00 90.56 74 THR A N 1
ATOM 560 C CA . THR A 1 74 ? -8.842 -0.832 25.544 1.00 90.56 74 THR A CA 1
ATOM 561 C C . THR A 1 74 ? -8.123 -2.109 25.118 1.00 90.56 74 THR A C 1
ATOM 563 O O . THR A 1 74 ? -8.011 -3.026 25.927 1.00 90.56 74 THR A O 1
ATOM 566 N N . GLN A 1 75 ? -7.636 -2.180 23.877 1.00 91.06 75 GLN A N 1
ATOM 567 C CA . GLN A 1 75 ? -7.017 -3.381 23.309 1.00 91.06 75 GLN A CA 1
ATOM 568 C C . GLN A 1 75 ? -5.512 -3.227 23.044 1.00 91.06 75 GLN A C 1
ATOM 570 O O . GLN A 1 75 ? -4.846 -4.231 22.788 1.00 91.06 75 GLN A O 1
ATOM 575 N N . ALA A 1 76 ? -4.962 -2.011 23.127 1.00 88.75 76 ALA A N 1
ATOM 576 C CA . ALA A 1 76 ? -3.524 -1.786 23.048 1.00 88.75 76 ALA A CA 1
ATOM 577 C C . ALA A 1 76 ? -2.783 -2.419 24.232 1.00 88.75 76 ALA A C 1
ATOM 579 O O . ALA A 1 76 ? -3.166 -2.255 25.392 1.00 88.75 76 ALA A O 1
ATOM 580 N N . ARG A 1 77 ? -1.671 -3.089 23.934 1.00 93.62 77 ARG A N 1
ATOM 581 C CA . ARG A 1 77 ? -0.678 -3.540 24.917 1.00 93.62 77 ARG A CA 1
ATOM 582 C C . ARG A 1 77 ? 0.588 -2.720 24.733 1.00 93.62 77 ARG A C 1
ATOM 584 O O . ARG A 1 77 ? 1.047 -2.591 23.605 1.00 93.62 77 ARG A O 1
ATOM 591 N N . VAL A 1 78 ? 1.138 -2.166 25.811 1.00 89.88 78 VAL A N 1
ATOM 592 C CA . VAL A 1 78 ? 2.347 -1.330 25.760 1.00 89.88 78 VAL A CA 1
ATOM 593 C C . VAL A 1 78 ? 3.477 -2.043 26.489 1.00 89.88 78 VAL A C 1
ATOM 595 O O . VAL A 1 78 ? 3.404 -2.229 27.700 1.00 89.88 78 VAL A O 1
ATOM 598 N N . GLU A 1 79 ? 4.518 -2.430 25.756 1.00 92.06 79 GLU A N 1
ATOM 599 C CA . GLU A 1 79 ? 5.672 -3.165 26.283 1.00 92.06 79 GLU A CA 1
ATOM 600 C C . GLU A 1 79 ? 6.953 -2.669 25.612 1.00 92.06 79 GLU A C 1
ATOM 602 O O . GLU A 1 79 ? 7.015 -2.567 24.392 1.00 92.06 79 GLU A O 1
ATOM 607 N N . GLY A 1 80 ? 7.984 -2.338 26.397 1.00 82.94 80 GLY A N 1
ATOM 608 C CA . GLY A 1 80 ? 9.314 -2.022 25.855 1.00 82.94 80 GLY A CA 1
ATOM 609 C C . GLY A 1 80 ? 9.349 -0.902 24.803 1.00 82.94 80 GLY A C 1
ATOM 610 O O . GLY A 1 80 ? 10.166 -0.953 23.891 1.00 82.94 80 GLY A O 1
ATOM 611 N N . GLY A 1 81 ? 8.452 0.087 24.890 1.00 90.31 81 GLY A N 1
ATOM 612 C CA . GLY A 1 81 ? 8.327 1.165 23.897 1.00 90.31 81 GLY A CA 1
ATOM 613 C C . GLY A 1 81 ? 7.550 0.789 22.627 1.00 90.31 81 GLY A C 1
ATOM 614 O O . GLY A 1 81 ? 7.391 1.626 21.744 1.00 90.31 81 GLY A O 1
ATOM 615 N N . GLN A 1 82 ? 7.038 -0.437 22.537 1.00 88.38 82 GLN A N 1
ATOM 616 C CA . GLN A 1 82 ? 6.196 -0.919 21.446 1.00 88.38 82 GLN A CA 1
ATOM 617 C C . GLN A 1 82 ? 4.724 -0.949 21.872 1.00 88.38 82 GLN A C 1
ATOM 619 O O . GLN A 1 82 ? 4.403 -1.151 23.046 1.00 88.38 82 GLN A O 1
ATOM 624 N N . VAL A 1 83 ? 3.823 -0.763 20.903 1.00 90.19 83 VAL A N 1
ATOM 625 C CA . VAL A 1 83 ? 2.376 -0.911 21.096 1.00 90.19 83 VAL A CA 1
ATOM 626 C C . VAL A 1 83 ? 1.876 -2.069 20.240 1.00 90.19 83 VAL A C 1
ATOM 628 O O . VAL A 1 83 ? 1.929 -2.009 19.014 1.00 90.19 83 VAL A O 1
ATOM 631 N N . GLY A 1 84 ? 1.380 -3.120 20.885 1.00 92.50 84 GLY A N 1
ATOM 632 C CA . GLY A 1 84 ? 0.679 -4.219 20.235 1.00 92.50 84 GLY A CA 1
ATOM 633 C C . GLY A 1 84 ? -0.811 -3.915 20.119 1.00 92.50 84 GLY A C 1
ATOM 634 O O . GLY A 1 84 ? -1.451 -3.577 21.113 1.00 92.50 84 GLY A O 1
ATOM 635 N N . LEU A 1 85 ? -1.372 -4.069 18.922 1.00 91.75 85 LEU A N 1
ATOM 636 C CA . LEU A 1 85 ? -2.806 -3.951 18.650 1.00 91.75 85 LEU A CA 1
ATOM 637 C C . LEU A 1 85 ? -3.313 -5.223 17.965 1.00 91.75 85 LEU A C 1
ATOM 639 O O . LEU A 1 85 ? -2.574 -5.824 17.180 1.00 91.75 85 LEU A O 1
ATOM 643 N N . PRO A 1 86 ? -4.573 -5.629 18.201 1.00 92.56 86 PRO A N 1
ATOM 644 C CA . PRO A 1 86 ? -5.233 -6.596 17.336 1.00 92.56 86 PRO A CA 1
ATOM 645 C C . PRO A 1 86 ? -5.217 -6.120 15.880 1.00 92.56 86 PRO A C 1
ATOM 647 O O . PRO A 1 86 ? -5.352 -4.926 15.600 1.00 92.56 86 PRO A O 1
ATOM 650 N N . ARG A 1 87 ? -5.031 -7.059 14.948 1.00 88.19 87 ARG A N 1
ATOM 651 C CA . ARG A 1 87 ? -4.829 -6.763 13.522 1.00 88.19 87 ARG A CA 1
ATOM 652 C C . ARG A 1 87 ? -5.973 -5.954 12.917 1.00 88.19 87 ARG A C 1
ATOM 654 O O . ARG A 1 87 ? -5.729 -5.071 12.106 1.00 88.19 87 ARG A O 1
ATOM 661 N N . ASP A 1 88 ? -7.203 -6.257 13.301 1.00 89.38 88 ASP A N 1
ATOM 662 C CA . ASP A 1 88 ? -8.409 -5.579 12.835 1.00 89.38 88 ASP A CA 1
ATOM 663 C C . ASP A 1 88 ? -8.506 -4.140 13.365 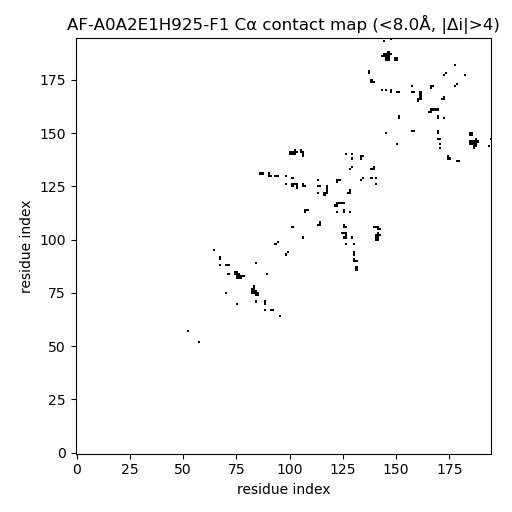1.00 89.38 88 ASP A C 1
ATOM 665 O O . ASP A 1 88 ? -8.834 -3.235 12.603 1.00 89.38 88 ASP A O 1
ATOM 669 N N . VAL A 1 89 ? -8.134 -3.899 14.629 1.00 90.94 89 VAL A N 1
ATOM 670 C CA . VAL A 1 89 ? -8.033 -2.537 15.189 1.00 90.94 89 VAL A CA 1
ATOM 671 C C . VAL A 1 89 ? -6.953 -1.736 14.471 1.00 90.94 89 VAL A C 1
ATOM 673 O O . VAL A 1 89 ? -7.161 -0.571 14.138 1.00 90.94 89 VAL A O 1
ATOM 676 N N . LEU A 1 90 ? -5.799 -2.356 14.214 1.00 90.62 90 LEU A N 1
ATOM 677 C CA . LEU A 1 90 ? -4.724 -1.716 13.465 1.00 90.62 90 LEU A CA 1
ATOM 678 C C . LEU A 1 90 ? -5.164 -1.409 12.029 1.00 90.62 90 LEU A C 1
ATOM 680 O O . LEU A 1 90 ? -4.944 -0.299 11.565 1.00 90.62 90 LEU A O 1
ATOM 684 N N . ALA A 1 91 ? -5.840 -2.335 11.348 1.00 87.44 91 ALA A N 1
ATOM 685 C CA . ALA A 1 91 ? -6.369 -2.107 10.005 1.00 87.44 91 ALA A CA 1
ATOM 686 C C . ALA A 1 91 ? -7.375 -0.943 9.967 1.00 87.44 91 ALA A C 1
ATOM 688 O O . ALA A 1 91 ? -7.334 -0.132 9.046 1.00 87.44 91 ALA A O 1
ATOM 689 N N . GLU A 1 92 ? -8.238 -0.811 10.976 1.00 88.50 92 GLU A N 1
ATOM 690 C CA . GLU A 1 92 ? -9.182 0.307 11.090 1.00 88.50 92 GLU A CA 1
ATOM 691 C C . GLU A 1 92 ? -8.457 1.643 11.348 1.00 88.50 92 GLU A C 1
ATOM 693 O O . GLU A 1 92 ? -8.752 2.649 10.701 1.00 88.50 92 GLU A O 1
ATOM 698 N N . ALA A 1 93 ? -7.433 1.644 12.208 1.00 87.81 93 ALA A N 1
ATOM 699 C CA . ALA A 1 93 ? -6.580 2.810 12.440 1.00 87.81 93 ALA A CA 1
ATOM 700 C C . ALA A 1 93 ? -5.811 3.235 11.179 1.00 87.81 93 ALA A C 1
ATOM 702 O O . ALA A 1 93 ? -5.775 4.418 10.833 1.00 87.81 93 ALA A O 1
ATOM 703 N N . LEU A 1 94 ? -5.246 2.267 10.453 1.00 87.31 94 LEU A N 1
ATOM 704 C CA . LEU A 1 94 ? -4.603 2.497 9.163 1.00 87.31 94 LEU A CA 1
ATOM 705 C C . LEU A 1 94 ? -5.620 2.980 8.127 1.00 87.31 94 LEU A C 1
ATOM 707 O O . LEU A 1 94 ? -5.299 3.865 7.345 1.00 87.31 94 LEU A O 1
ATOM 711 N N . SER A 1 95 ? -6.856 2.475 8.135 1.00 87.44 95 SER A N 1
ATOM 712 C CA . SER A 1 95 ? -7.913 2.967 7.247 1.00 87.44 95 SER A CA 1
ATOM 713 C C . SER A 1 95 ? -8.212 4.441 7.495 1.00 87.44 95 SER A C 1
ATOM 715 O O . SER A 1 95 ? -8.356 5.203 6.541 1.00 87.44 95 SER A O 1
ATOM 717 N N . ALA A 1 96 ? -8.278 4.854 8.762 1.00 84.69 96 ALA A N 1
ATOM 718 C CA . ALA A 1 96 ? -8.554 6.237 9.131 1.00 84.69 96 ALA A CA 1
ATOM 719 C C . ALA A 1 96 ? -7.427 7.205 8.721 1.00 84.69 96 ALA A C 1
ATOM 721 O O . ALA A 1 96 ? -7.716 8.348 8.373 1.00 84.69 96 ALA A O 1
ATOM 722 N N . GLY A 1 97 ? -6.163 6.765 8.755 1.00 84.00 97 GLY A N 1
ATOM 723 C CA . GLY A 1 97 ? -5.003 7.618 8.456 1.00 84.00 97 GLY A CA 1
ATOM 724 C C . GLY A 1 97 ? -4.439 7.500 7.035 1.00 84.00 97 GLY A C 1
ATOM 725 O O . GLY A 1 97 ? -4.004 8.492 6.460 1.00 84.00 97 GLY A O 1
ATOM 726 N N . LEU A 1 98 ? -4.435 6.296 6.466 1.00 84.25 98 LEU A N 1
ATOM 727 C CA . LEU A 1 98 ? -3.785 5.953 5.194 1.00 84.25 98 LEU A CA 1
ATOM 728 C C . LEU A 1 98 ? -4.770 5.457 4.133 1.00 84.25 98 LEU A C 1
ATOM 730 O O . LEU A 1 98 ? -4.373 5.273 2.987 1.00 84.25 98 LEU A O 1
ATOM 734 N N . GLY A 1 99 ? -6.044 5.244 4.474 1.00 86.38 99 GLY A N 1
ATOM 735 C CA . GLY A 1 99 ? -7.022 4.694 3.534 1.00 86.38 99 GLY A CA 1
ATOM 736 C C . GLY A 1 99 ? -7.156 5.517 2.250 1.00 86.38 99 GLY A C 1
ATOM 737 O O . GLY A 1 99 ? -7.315 4.943 1.178 1.00 86.38 99 GLY A O 1
ATOM 738 N N . ALA A 1 100 ? -7.020 6.842 2.345 1.00 89.50 100 ALA A N 1
ATOM 739 C CA . ALA A 1 100 ? -7.070 7.752 1.199 1.00 89.50 100 ALA A CA 1
ATOM 740 C C . ALA A 1 100 ? -5.835 7.683 0.282 1.00 89.50 100 ALA A C 1
ATOM 742 O O . ALA A 1 100 ? -5.888 8.193 -0.830 1.00 89.50 100 ALA A O 1
ATOM 743 N N . LEU A 1 101 ? -4.730 7.073 0.728 1.00 90.94 101 LEU A N 1
ATOM 744 C CA . LEU A 1 101 ? -3.538 6.890 -0.104 1.00 90.94 101 LEU A CA 1
ATOM 745 C C . LEU A 1 101 ? -3.688 5.734 -1.090 1.00 90.94 101 LEU A C 1
ATOM 747 O O . LEU A 1 101 ? -2.900 5.647 -2.026 1.00 90.94 101 LEU A O 1
ATOM 751 N N . VAL A 1 102 ? -4.633 4.818 -0.861 1.00 94.88 102 VAL A N 1
ATOM 752 C CA . VAL A 1 102 ? -4.794 3.667 -1.747 1.00 94.88 102 VAL A CA 1
ATOM 753 C C . VAL A 1 102 ? -5.497 4.106 -3.022 1.00 94.88 102 VAL A C 1
ATOM 755 O O . VAL A 1 102 ? -6.684 4.433 -3.004 1.00 94.88 102 VAL A O 1
ATOM 758 N N . ASP A 1 103 ? -4.754 4.070 -4.122 1.00 96.62 103 ASP A N 1
ATOM 759 C CA . ASP A 1 103 ? -5.289 4.221 -5.467 1.00 96.62 103 ASP A CA 1
ATOM 760 C C . ASP A 1 103 ? -5.918 2.887 -5.874 1.00 96.62 103 ASP A C 1
ATOM 762 O O . ASP A 1 103 ? -5.224 1.941 -6.239 1.00 96.62 103 ASP A O 1
ATOM 766 N N . GLU A 1 104 ? -7.239 2.791 -5.735 1.00 96.12 104 GLU A N 1
ATOM 767 C CA . GLU A 1 104 ? -7.992 1.558 -5.968 1.00 96.12 104 GLU A CA 1
ATOM 768 C C . GLU A 1 104 ? -7.800 1.025 -7.395 1.00 96.12 104 GLU A C 1
ATOM 770 O O . GLU A 1 104 ? -7.550 -0.167 -7.579 1.00 96.12 104 GLU A O 1
ATOM 775 N N . GLU A 1 105 ? -7.879 1.901 -8.397 1.00 97.31 105 GLU A N 1
ATOM 776 C CA . GLU A 1 105 ? -7.762 1.515 -9.802 1.00 97.31 105 GLU A CA 1
ATOM 777 C C . GLU A 1 105 ? -6.360 0.984 -10.094 1.00 97.31 105 GLU A C 1
ATOM 779 O O . GLU A 1 105 ? -6.201 -0.125 -10.618 1.00 97.31 105 GLU A O 1
ATOM 784 N N . TRP A 1 106 ? -5.330 1.729 -9.686 1.00 96.06 106 TRP A N 1
ATOM 785 C CA . TRP A 1 106 ? -3.958 1.285 -9.875 1.00 96.06 106 TRP A CA 1
ATOM 786 C C . TRP A 1 106 ? -3.660 0.002 -9.095 1.00 96.06 106 TRP A C 1
ATOM 788 O O . TRP A 1 106 ? -3.000 -0.898 -9.619 1.00 96.06 106 TRP A O 1
ATOM 798 N N . TYR A 1 107 ? -4.148 -0.111 -7.858 1.00 97.38 107 TYR A N 1
ATOM 799 C CA . TYR A 1 107 ? -3.876 -1.255 -6.991 1.00 97.38 107 TYR A CA 1
ATOM 800 C C . TYR A 1 107 ? -4.457 -2.545 -7.570 1.00 97.38 107 TYR A C 1
ATOM 802 O O . TYR A 1 107 ? -3.748 -3.548 -7.667 1.00 97.38 107 TYR A O 1
ATOM 810 N N . LEU A 1 108 ? -5.717 -2.520 -8.014 1.00 98.00 108 LEU A N 1
ATOM 811 C CA . LEU A 1 108 ? -6.344 -3.672 -8.665 1.00 98.00 108 LEU A CA 1
ATOM 812 C C . LEU A 1 108 ? -5.709 -3.971 -10.029 1.00 98.00 108 LEU A C 1
ATOM 814 O O . LEU A 1 108 ? -5.519 -5.136 -10.371 1.00 98.00 108 LEU A O 1
ATOM 818 N N . GLY A 1 109 ? -5.294 -2.943 -10.776 1.00 96.50 109 GLY A N 1
ATOM 819 C CA . GLY A 1 109 ? -4.529 -3.125 -12.011 1.00 96.50 109 GLY A CA 1
ATOM 820 C C . GLY A 1 109 ? -3.145 -3.746 -11.782 1.00 96.50 109 GLY A C 1
ATOM 821 O O . GLY A 1 109 ? -2.637 -4.476 -12.636 1.00 96.50 109 GLY A O 1
ATOM 822 N N . ARG A 1 110 ? -2.518 -3.487 -10.627 1.00 94.75 110 ARG A N 1
ATOM 823 C CA . ARG A 1 110 ? -1.186 -4.008 -10.288 1.00 94.75 110 ARG A CA 1
ATOM 824 C C . ARG A 1 110 ? -1.222 -5.421 -9.716 1.00 94.75 110 ARG A C 1
ATOM 826 O O . ARG A 1 110 ? -0.279 -6.182 -9.960 1.00 94.75 110 ARG A O 1
ATOM 833 N 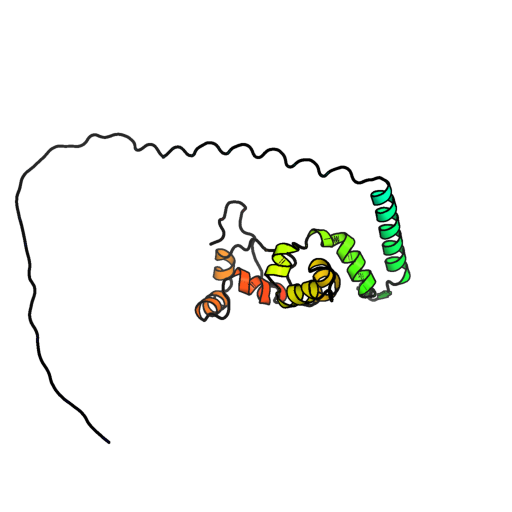N . TYR A 1 111 ? -2.253 -5.742 -8.940 1.00 96.75 111 TYR A N 1
ATOM 834 C CA . TYR A 1 111 ? -2.365 -6.963 -8.149 1.00 96.75 111 TYR A CA 1
ATOM 835 C C . TYR A 1 111 ? -3.572 -7.793 -8.593 1.00 96.75 111 TYR A C 1
ATOM 837 O O . TYR A 1 111 ? -4.650 -7.728 -8.001 1.00 96.75 111 TYR A O 1
ATOM 845 N N . ALA A 1 112 ? -3.371 -8.589 -9.646 1.00 97.44 112 ALA A N 1
ATOM 846 C CA . ALA A 1 112 ? -4.430 -9.379 -10.276 1.00 97.44 112 ALA A CA 1
ATOM 847 C C . ALA A 1 112 ? -5.106 -10.368 -9.311 1.00 97.44 112 ALA A C 1
ATOM 849 O O . ALA A 1 112 ? -6.316 -10.549 -9.361 1.00 97.44 112 ALA A O 1
ATOM 850 N N . ASP A 1 113 ? -4.353 -10.944 -8.373 1.00 97.56 113 ASP A N 1
ATOM 851 C CA . ASP A 1 113 ? -4.886 -11.835 -7.340 1.00 97.56 113 ASP A CA 1
ATOM 852 C C . ASP A 1 113 ? -5.915 -11.138 -6.431 1.00 97.56 113 ASP A C 1
ATOM 854 O O . ASP A 1 113 ? -6.925 -11.734 -6.042 1.00 97.56 113 ASP A O 1
ATOM 858 N N . VAL A 1 114 ? -5.689 -9.855 -6.138 1.00 98.06 114 VAL A N 1
ATOM 859 C CA . VAL A 1 114 ? -6.619 -9.023 -5.369 1.00 98.06 114 VAL A CA 1
ATOM 860 C C . VAL A 1 114 ? -7.818 -8.639 -6.226 1.00 98.06 114 VAL A C 1
ATOM 862 O O . VAL A 1 114 ? -8.948 -8.746 -5.751 1.00 98.06 114 VAL A O 1
ATOM 865 N N . ALA A 1 115 ? -7.600 -8.251 -7.485 1.00 98.31 115 ALA A N 1
ATOM 866 C CA . ALA A 1 115 ? -8.682 -7.961 -8.425 1.00 98.31 115 ALA A CA 1
ATOM 867 C C . ALA A 1 115 ? -9.639 -9.152 -8.577 1.00 98.31 115 ALA A C 1
ATOM 869 O O . ALA A 1 115 ? -10.852 -8.988 -8.448 1.00 98.31 115 ALA A O 1
ATOM 870 N N . ASP A 1 116 ? -9.105 -10.364 -8.724 1.00 98.31 116 ASP A N 1
ATOM 871 C CA . ASP A 1 116 ? -9.891 -11.595 -8.816 1.00 98.31 116 ASP A CA 1
ATOM 872 C C . ASP A 1 116 ? -10.652 -11.903 -7.519 1.00 98.31 116 ASP A C 1
ATOM 874 O O . ASP A 1 116 ? -11.773 -12.420 -7.534 1.00 98.31 116 ASP A O 1
ATOM 878 N N . ALA A 1 117 ? -10.057 -11.628 -6.358 1.00 97.81 117 ALA A N 1
ATOM 879 C CA . ALA A 1 117 ? -10.728 -11.800 -5.073 1.00 97.81 117 ALA A CA 1
ATOM 880 C C . ALA A 1 117 ? -11.860 -10.777 -4.863 1.00 97.81 117 ALA A C 1
ATOM 882 O O . ALA A 1 117 ? -12.921 -11.152 -4.357 1.00 97.81 117 ALA A O 1
ATOM 883 N N . VAL A 1 118 ? -11.675 -9.527 -5.297 1.00 98.06 118 VAL A N 1
ATOM 884 C CA . VAL A 1 118 ? -12.723 -8.494 -5.286 1.00 98.06 118 VAL A CA 1
ATOM 885 C C . VAL A 1 118 ? -13.850 -8.856 -6.252 1.00 98.06 118 VAL A C 1
ATOM 887 O O . VAL A 1 118 ? -15.015 -8.850 -5.861 1.00 98.06 118 VAL A O 1
ATOM 890 N N . ALA A 1 119 ? -13.526 -9.273 -7.479 1.00 97.94 119 ALA A N 1
ATOM 891 C CA . ALA A 1 119 ? -14.513 -9.677 -8.481 1.00 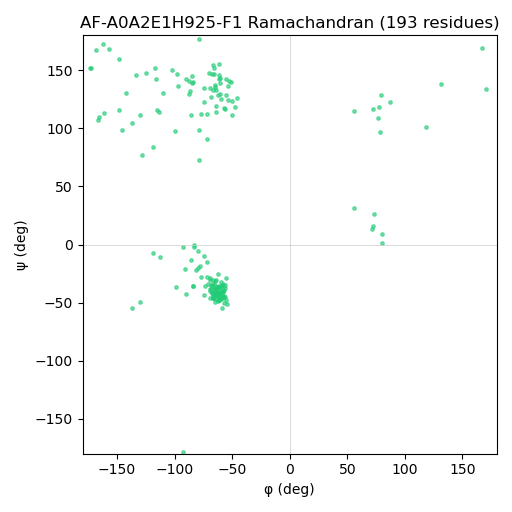97.94 119 ALA A CA 1
ATOM 892 C C . ALA A 1 119 ? -15.379 -10.865 -8.024 1.00 97.94 119 ALA A C 1
ATOM 894 O O . ALA A 1 119 ? -16.557 -10.953 -8.365 1.00 97.94 119 ALA A O 1
ATOM 895 N N . ARG A 1 120 ? -14.815 -11.769 -7.212 1.00 97.94 120 ARG A N 1
ATOM 896 C CA . ARG A 1 120 ? -15.537 -12.900 -6.602 1.00 97.94 120 ARG A CA 1
ATOM 897 C C . ARG A 1 120 ? -16.289 -12.540 -5.315 1.00 97.94 120 ARG A C 1
ATOM 899 O O . ARG A 1 120 ? -16.901 -13.422 -4.720 1.00 97.94 120 ARG A O 1
ATOM 906 N N . GLY A 1 121 ? -16.222 -11.289 -4.858 1.00 97.00 121 GLY A N 1
ATOM 907 C CA . GLY A 1 121 ? -16.850 -10.831 -3.616 1.00 97.00 121 GLY A CA 1
ATOM 908 C C . GLY A 1 121 ? -16.188 -11.351 -2.336 1.00 97.00 121 GLY A C 1
ATOM 909 O O . GLY A 1 121 ? -16.772 -11.243 -1.262 1.00 97.00 121 GLY A O 1
ATOM 910 N N . VAL A 1 122 ? -14.981 -11.923 -2.428 1.00 97.12 122 VAL A N 1
ATOM 911 C CA . VAL A 1 122 ? -14.207 -12.386 -1.260 1.00 97.12 122 VAL A CA 1
ATOM 912 C C . VAL A 1 122 ? -13.621 -11.196 -0.499 1.00 97.12 122 VAL A C 1
ATOM 914 O O . VAL A 1 122 ? -13.546 -11.214 0.728 1.00 97.12 122 VAL A O 1
ATOM 917 N N . LEU A 1 123 ? -13.214 -10.155 -1.227 1.00 96.38 123 LEU A N 1
ATOM 918 C CA . LEU A 1 123 ? -12.722 -8.895 -0.678 1.00 96.38 123 LEU A CA 1
ATOM 919 C C . LEU A 1 123 ? -13.662 -7.760 -1.079 1.00 96.38 123 LEU A C 1
ATOM 921 O O . LEU A 1 123 ? -14.158 -7.728 -2.200 1.00 96.38 123 LEU A O 1
ATOM 925 N N . ALA A 1 124 ? -13.874 -6.805 -0.173 1.00 95.62 124 ALA A N 1
ATOM 926 C CA . ALA A 1 124 ? -14.722 -5.646 -0.450 1.00 95.62 124 ALA A CA 1
ATOM 927 C C . ALA A 1 124 ? -14.078 -4.665 -1.448 1.00 95.62 124 ALA A C 1
ATOM 929 O O . ALA A 1 124 ? -14.788 -4.019 -2.212 1.00 95.62 124 ALA A O 1
ATOM 930 N N . SER A 1 125 ? -12.748 -4.532 -1.412 1.00 96.69 125 SER A N 1
ATOM 931 C CA . SER A 1 125 ? -11.961 -3.670 -2.301 1.00 96.69 125 SER A CA 1
ATOM 932 C C . SER A 1 125 ? -10.458 -3.964 -2.183 1.00 96.69 125 SER A C 1
ATOM 934 O O . SER A 1 125 ? -10.009 -4.609 -1.228 1.00 96.69 125 SER A O 1
ATOM 936 N N . GLY A 1 126 ? -9.662 -3.447 -3.116 1.00 96.12 126 GLY A N 1
ATOM 937 C CA . GLY A 1 126 ? -8.204 -3.402 -3.048 1.00 96.12 126 GLY A CA 1
ATOM 938 C C . GLY A 1 126 ? -7.706 -2.591 -1.852 1.00 96.12 126 GLY A C 1
ATOM 939 O O . GLY A 1 126 ? -6.801 -3.032 -1.145 1.00 96.12 126 GLY A O 1
ATOM 940 N N . ARG A 1 127 ? -8.365 -1.473 -1.519 1.00 95.62 127 ARG A N 1
ATOM 941 C CA . ARG A 1 127 ? -8.110 -0.742 -0.265 1.00 95.62 127 ARG A CA 1
ATOM 942 C C . ARG A 1 127 ? -8.312 -1.613 0.972 1.00 95.62 127 ARG A C 1
ATOM 944 O O . ARG A 1 127 ? -7.471 -1.586 1.870 1.00 95.62 127 ARG A O 1
ATOM 951 N N . ALA A 1 128 ? -9.390 -2.397 1.027 1.00 94.31 128 ALA A N 1
ATOM 952 C CA . ALA A 1 128 ? -9.628 -3.308 2.143 1.00 94.31 128 ALA A CA 1
ATOM 953 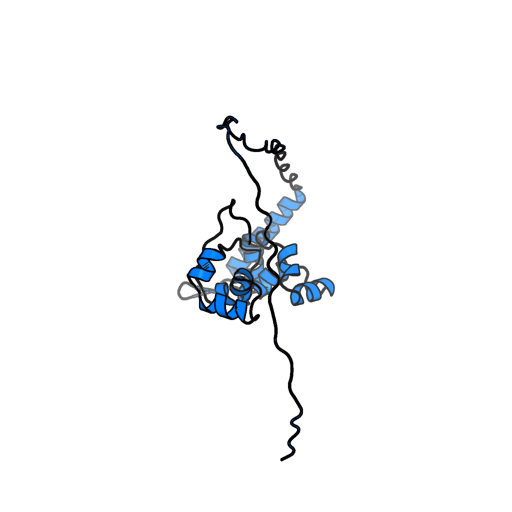C C . ALA A 1 128 ? -8.511 -4.359 2.249 1.00 94.31 128 ALA A C 1
ATOM 955 O O . ALA A 1 128 ? -8.022 -4.610 3.349 1.00 94.31 128 ALA A O 1
ATOM 956 N N . HIS A 1 129 ? -8.056 -4.904 1.115 1.00 96.44 129 HIS A N 1
ATOM 957 C CA . HIS A 1 129 ? -6.900 -5.799 1.074 1.00 96.44 129 HIS A CA 1
ATOM 958 C C . HIS A 1 129 ? -5.637 -5.132 1.626 1.00 96.44 129 HIS A C 1
ATOM 960 O O . HIS A 1 129 ? -5.017 -5.649 2.551 1.00 96.44 129 HIS A O 1
ATOM 966 N N . TYR A 1 130 ? -5.259 -3.966 1.096 1.00 95.25 130 TYR A N 1
ATOM 967 C CA . TYR A 1 130 ? -4.023 -3.289 1.481 1.00 95.25 130 TYR A CA 1
ATOM 968 C C . TYR A 1 130 ? -3.928 -3.052 2.993 1.00 95.25 130 TYR A C 1
ATOM 970 O O . TYR A 1 130 ? -2.918 -3.380 3.615 1.00 95.25 130 TYR A O 1
ATOM 978 N N . LEU A 1 131 ? -5.005 -2.534 3.586 1.00 9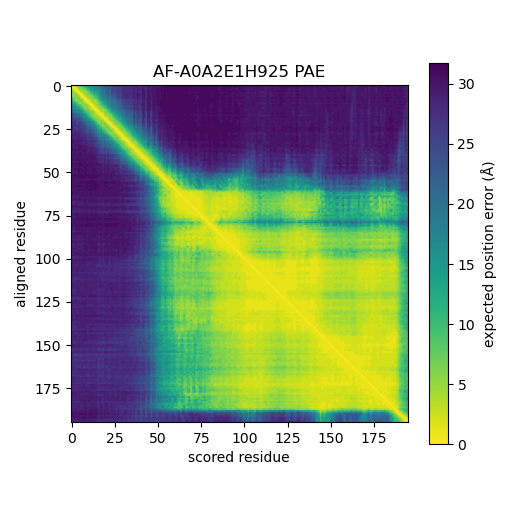2.81 131 LEU A N 1
ATOM 979 C CA . LEU A 1 131 ? -5.051 -2.162 5.000 1.00 92.81 131 LEU A CA 1
ATOM 980 C C . LEU A 1 131 ? -5.068 -3.375 5.940 1.00 92.81 131 LEU A C 1
ATOM 982 O O . LEU A 1 131 ? -4.602 -3.282 7.075 1.00 92.81 131 LEU A O 1
ATOM 986 N N . GLN A 1 132 ? -5.600 -4.512 5.482 1.00 91.56 132 GLN A N 1
ATOM 987 C CA . GLN A 1 132 ? -5.680 -5.731 6.286 1.00 91.56 132 GLN A CA 1
ATOM 988 C C . GLN A 1 132 ? -4.444 -6.621 6.125 1.00 91.56 132 GLN A C 1
ATOM 990 O O . GLN A 1 132 ? -3.954 -7.164 7.117 1.00 91.56 132 GLN A O 1
ATOM 995 N N . THR A 1 133 ? -3.938 -6.798 4.906 1.00 92.25 133 THR A N 1
ATOM 996 C CA . THR A 1 133 ? -2.852 -7.730 4.545 1.00 92.25 133 THR A CA 1
ATOM 997 C C . THR A 1 133 ? -1.748 -7.063 3.734 1.00 92.25 133 THR A C 1
ATOM 999 O O . THR A 1 133 ? -0.583 -7.196 4.101 1.00 92.25 133 THR A O 1
ATOM 1002 N N . GLY A 1 134 ? -2.091 -6.327 2.674 1.00 92.31 134 GLY A N 1
ATOM 1003 C CA . GLY A 1 134 ? -1.127 -5.888 1.661 1.00 92.31 134 GLY A CA 1
ATOM 1004 C C . GLY A 1 134 ? 0.047 -5.056 2.191 1.00 92.31 134 GLY A C 1
ATOM 1005 O O . GLY A 1 134 ? 1.159 -5.211 1.695 1.00 92.31 134 GLY A O 1
ATOM 1006 N N . ILE A 1 135 ? -0.155 -4.230 3.223 1.00 89.81 135 ILE A N 1
ATOM 1007 C CA . ILE A 1 135 ? 0.934 -3.470 3.860 1.00 89.81 135 ILE A CA 1
ATOM 1008 C C . ILE A 1 135 ? 2.004 -4.381 4.486 1.00 89.81 135 ILE A C 1
ATOM 1010 O O . ILE A 1 135 ? 3.193 -4.089 4.392 1.00 89.81 135 ILE A O 1
ATOM 1014 N N . TYR A 1 136 ? 1.602 -5.512 5.071 1.00 88.88 136 TYR A N 1
ATOM 1015 C CA . TYR A 1 136 ? 2.513 -6.487 5.686 1.00 88.88 136 TYR A CA 1
ATOM 1016 C C . TYR A 1 136 ? 3.175 -7.400 4.649 1.00 88.88 136 TYR A C 1
ATOM 1018 O O . TYR A 1 136 ? 4.213 -7.994 4.919 1.00 88.88 136 TYR A O 1
ATOM 1026 N N . GLU A 1 137 ? 2.581 -7.494 3.460 1.00 91.19 137 GLU A N 1
ATOM 1027 C CA . GLU A 1 137 ? 3.144 -8.178 2.293 1.00 91.19 137 GLU A CA 1
ATOM 1028 C C . GLU A 1 137 ? 4.129 -7.288 1.516 1.00 91.19 137 GLU A C 1
ATOM 1030 O O . GLU A 1 137 ? 4.686 -7.723 0.513 1.00 91.19 137 GLU A O 1
ATOM 1035 N N . GLY A 1 138 ? 4.326 -6.033 1.940 1.00 89.50 138 GLY A N 1
ATOM 1036 C CA . GLY A 1 138 ? 5.186 -5.072 1.247 1.00 89.50 138 GLY A CA 1
ATOM 1037 C C . GLY A 1 138 ? 4.596 -4.541 -0.063 1.00 89.50 138 GLY A C 1
ATOM 1038 O O . GLY A 1 138 ? 5.324 -3.966 -0.869 1.00 89.50 138 GLY A O 1
ATOM 1039 N N . ARG A 1 139 ? 3.286 -4.714 -0.297 1.00 93.31 139 ARG A N 1
ATOM 1040 C CA . ARG A 1 139 ? 2.624 -4.173 -1.491 1.00 93.31 139 ARG A CA 1
ATOM 1041 C C . ARG A 1 139 ? 2.595 -2.650 -1.433 1.00 93.31 139 ARG A C 1
ATOM 1043 O O . ARG A 1 139 ? 2.433 -2.063 -0.368 1.00 93.31 139 ARG A O 1
ATOM 1050 N N . MET A 1 140 ? 2.691 -2.001 -2.584 1.00 93.50 140 MET A N 1
ATOM 1051 C CA . MET A 1 140 ? 2.565 -0.550 -2.680 1.00 93.50 140 MET A CA 1
ATOM 1052 C C . MET A 1 140 ? 1.092 -0.167 -2.849 1.00 93.50 140 MET A C 1
ATOM 1054 O O . MET A 1 140 ? 0.380 -0.875 -3.553 1.00 93.50 140 MET A O 1
ATOM 1058 N N . PRO A 1 141 ? 0.605 0.917 -2.224 1.00 94.19 141 PRO A N 1
ATOM 1059 C CA . PRO A 1 141 ? -0.802 1.312 -2.320 1.00 94.19 141 PRO A CA 1
ATOM 1060 C C . PRO A 1 141 ? -1.141 2.184 -3.539 1.00 94.19 141 PRO A C 1
ATOM 1062 O O . PRO A 1 141 ? -2.317 2.378 -3.825 1.00 94.19 141 PRO A O 1
ATOM 1065 N N . TYR A 1 142 ? -0.141 2.724 -4.238 1.00 93.81 142 TYR A N 1
ATOM 1066 C CA . TYR A 1 142 ? -0.312 3.616 -5.389 1.00 93.81 142 TYR A CA 1
ATOM 1067 C C . TYR A 1 142 ? 0.925 3.598 -6.295 1.00 93.81 142 TYR A C 1
ATOM 1069 O O . TYR A 1 142 ? 2.003 3.125 -5.910 1.00 93.81 142 TYR A O 1
ATOM 1077 N N . ARG A 1 143 ? 0.793 4.176 -7.495 1.00 92.06 143 ARG A N 1
ATOM 1078 C CA . ARG A 1 143 ? 1.905 4.326 -8.439 1.00 92.06 143 ARG A CA 1
ATOM 1079 C C . ARG A 1 143 ? 2.903 5.378 -7.965 1.00 92.06 143 ARG A C 1
ATOM 1081 O O . ARG A 1 143 ? 2.613 6.572 -7.970 1.00 92.06 143 ARG A O 1
ATOM 1088 N N . VAL A 1 144 ? 4.113 4.956 -7.612 1.00 90.38 144 VAL A N 1
ATOM 1089 C CA . VAL A 1 144 ? 5.196 5.890 -7.275 1.00 90.38 144 VAL A CA 1
ATOM 1090 C C . VAL A 1 144 ? 5.748 6.536 -8.545 1.00 90.38 144 VAL A C 1
ATOM 1092 O O . VAL A 1 144 ? 6.042 5.849 -9.522 1.00 90.38 144 VAL A O 1
ATOM 1095 N N . ARG A 1 145 ? 5.944 7.858 -8.520 1.00 91.25 145 ARG A N 1
ATOM 1096 C CA . ARG A 1 145 ? 6.694 8.587 -9.554 1.00 91.25 145 ARG A CA 1
ATOM 1097 C C . ARG A 1 145 ? 8.193 8.424 -9.320 1.00 91.25 145 ARG A C 1
ATOM 1099 O O . ARG A 1 145 ? 8.842 9.334 -8.816 1.00 91.25 145 ARG A O 1
ATOM 1106 N N . LEU A 1 146 ? 8.717 7.237 -9.603 1.00 91.94 146 LEU A N 1
ATOM 1107 C CA . LEU A 1 146 ? 10.129 6.915 -9.413 1.00 91.94 146 LEU A CA 1
ATOM 1108 C C . LEU A 1 146 ? 11.002 7.674 -10.425 1.00 91.94 146 LEU A C 1
ATOM 1110 O O . LEU A 1 146 ? 10.702 7.677 -11.616 1.00 91.94 146 LEU A O 1
ATOM 1114 N N . ASP A 1 147 ? 12.108 8.268 -9.975 1.00 92.19 147 ASP A N 1
ATOM 1115 C CA . ASP A 1 147 ? 13.185 8.685 -10.880 1.00 92.19 147 ASP A CA 1
ATOM 1116 C C . ASP A 1 147 ? 13.920 7.431 -11.380 1.00 92.19 147 ASP A C 1
ATOM 1118 O O . ASP A 1 147 ? 14.850 6.926 -10.745 1.00 92.19 147 ASP A O 1
ATOM 1122 N N . ASN A 1 148 ? 13.454 6.890 -12.509 1.00 92.69 148 ASN A N 1
ATOM 1123 C CA . ASN A 1 148 ? 13.997 5.662 -13.087 1.00 92.69 148 ASN A CA 1
ATOM 1124 C C . ASN A 1 148 ? 15.491 5.800 -13.435 1.00 92.69 148 ASN A C 1
ATOM 1126 O O . ASN A 1 148 ? 16.245 4.840 -13.277 1.00 92.69 148 ASN A O 1
ATOM 1130 N N . ALA A 1 149 ? 15.929 6.978 -13.893 1.00 93.81 149 ALA A N 1
ATOM 1131 C CA . ALA A 1 149 ? 17.310 7.201 -14.307 1.00 93.81 149 ALA A CA 1
ATOM 1132 C C . ALA A 1 149 ? 18.259 7.175 -13.104 1.00 93.81 149 ALA A C 1
ATOM 1134 O O . ALA A 1 149 ? 19.287 6.494 -13.143 1.00 93.81 149 ALA A O 1
ATOM 1135 N N . ASP A 1 150 ? 17.902 7.861 -12.015 1.00 94.50 150 ASP A N 1
ATOM 1136 C CA . ASP A 1 150 ? 18.678 7.797 -10.779 1.00 94.50 150 ASP A CA 1
ATOM 1137 C C . ASP A 1 150 ? 18.656 6.395 -10.163 1.00 94.50 150 ASP A C 1
ATOM 1139 O O . ASP A 1 150 ? 19.695 5.889 -9.735 1.00 94.50 150 ASP A O 1
ATOM 1143 N N . TYR A 1 151 ? 17.495 5.737 -10.166 1.00 94.94 151 TYR A N 1
ATOM 1144 C CA . TYR A 1 151 ? 17.361 4.400 -9.600 1.00 94.94 151 TYR A CA 1
ATOM 1145 C C . TYR A 1 151 ? 18.260 3.388 -10.321 1.00 94.94 151 TYR A C 1
ATOM 1147 O O . TYR A 1 151 ? 19.031 2.678 -9.680 1.00 94.94 151 TYR A O 1
ATOM 1155 N N . LEU A 1 152 ? 18.250 3.368 -11.657 1.00 96.00 152 LEU A N 1
ATOM 1156 C CA . LEU A 1 152 ? 19.104 2.468 -12.443 1.00 96.00 152 LEU A CA 1
ATOM 1157 C C . LEU A 1 152 ? 20.589 2.830 -12.370 1.00 96.00 152 LEU A C 1
ATOM 1159 O O . LEU A 1 152 ? 21.439 1.945 -12.465 1.00 96.00 152 LEU A O 1
ATOM 1163 N N . LYS A 1 153 ? 20.919 4.111 -12.171 1.00 96.00 153 LYS A N 1
ATOM 1164 C CA . LYS A 1 153 ? 22.298 4.543 -11.923 1.00 96.00 153 LYS A CA 1
ATOM 1165 C C . LYS A 1 153 ? 22.828 3.996 -10.595 1.00 96.00 153 LYS A C 1
ATOM 1167 O O . LYS A 1 153 ? 23.987 3.592 -10.532 1.00 96.00 153 LYS A O 1
ATOM 1172 N N . ASN A 1 154 ? 21.996 3.989 -9.554 1.00 95.06 154 ASN A N 1
ATOM 1173 C CA . ASN A 1 154 ? 22.376 3.510 -8.223 1.00 95.06 154 ASN A CA 1
ATOM 1174 C C . ASN A 1 154 ? 22.300 1.980 -8.098 1.00 95.06 154 ASN A C 1
ATOM 1176 O O . ASN A 1 154 ? 22.988 1.412 -7.251 1.00 95.06 154 ASN A O 1
ATOM 1180 N N . TYR A 1 155 ? 21.516 1.318 -8.958 1.00 96.62 155 TYR A N 1
ATOM 1181 C CA . TYR A 1 155 ? 21.300 -0.131 -8.940 1.00 96.62 155 TYR A CA 1
ATOM 1182 C C . TYR A 1 155 ? 21.549 -0.789 -10.312 1.00 96.62 155 TYR A C 1
ATOM 1184 O O . TYR A 1 155 ? 20.602 -1.143 -11.023 1.00 96.62 155 TYR A O 1
ATOM 1192 N N . PRO A 1 156 ? 22.824 -0.987 -10.710 1.00 96.75 156 PRO A N 1
ATOM 1193 C CA . PRO A 1 156 ? 23.166 -1.630 -11.982 1.00 96.75 156 PRO A CA 1
ATOM 1194 C C . PRO A 1 156 ? 22.677 -3.084 -12.107 1.00 96.75 156 PRO A C 1
ATOM 1196 O O . PRO A 1 156 ? 22.455 -3.563 -13.219 1.00 96.75 156 PRO A O 1
ATOM 1199 N N . ASP A 1 157 ? 22.482 -3.778 -10.983 1.00 97.44 157 ASP A N 1
ATOM 1200 C CA . ASP A 1 157 ? 21.893 -5.122 -10.902 1.00 97.44 157 ASP A CA 1
ATOM 1201 C C . ASP A 1 157 ? 20.438 -5.145 -11.395 1.00 97.44 157 ASP A C 1
ATOM 1203 O O . ASP A 1 157 ? 20.019 -6.073 -12.092 1.00 97.44 157 ASP A O 1
ATOM 1207 N N . VAL A 1 158 ? 19.685 -4.080 -11.116 1.00 96.75 158 VAL A N 1
ATOM 1208 C CA . VAL A 1 158 ? 18.308 -3.918 -11.599 1.00 96.75 158 VAL A CA 1
ATOM 1209 C C . VAL A 1 158 ? 18.296 -3.743 -13.113 1.00 96.75 158 VAL A C 1
ATOM 1211 O O . VAL A 1 158 ? 17.485 -4.360 -13.799 1.00 96.75 158 VAL A O 1
ATOM 1214 N N . LEU A 1 159 ? 19.231 -2.959 -13.659 1.00 94.06 159 LEU A N 1
ATOM 1215 C CA . LEU A 1 159 ? 19.365 -2.791 -15.106 1.00 94.06 159 LEU A CA 1
ATOM 1216 C C . LEU A 1 159 ? 19.691 -4.117 -15.810 1.00 94.06 159 LEU A C 1
ATOM 1218 O O . LEU A 1 159 ? 19.134 -4.393 -16.872 1.00 94.06 159 LEU A O 1
ATOM 1222 N N . ALA A 1 160 ? 20.574 -4.936 -15.232 1.00 96.25 160 ALA A N 1
ATOM 1223 C CA . ALA A 1 160 ? 20.861 -6.274 -15.747 1.00 96.25 160 ALA A CA 1
ATOM 1224 C C . ALA A 1 160 ? 19.607 -7.163 -15.719 1.00 96.25 160 ALA A C 1
ATOM 1226 O O . ALA A 1 160 ? 19.223 -7.711 -16.749 1.00 96.25 160 ALA A O 1
ATOM 1227 N N . SER A 1 161 ? 18.897 -7.187 -14.589 1.00 97.06 161 SER A N 1
ATOM 1228 C CA . SER A 1 161 ? 17.673 -7.980 -14.419 1.00 97.06 161 SER A CA 1
ATOM 1229 C C . SER A 1 161 ? 16.559 -7.574 -15.397 1.00 97.06 161 SER A C 1
ATOM 1231 O O . SER A 1 161 ? 15.823 -8.422 -15.896 1.00 97.06 161 SER A O 1
ATOM 1233 N N . ILE A 1 162 ? 16.443 -6.281 -15.722 1.00 97.00 162 ILE A N 1
ATOM 1234 C CA . ILE A 1 162 ? 15.505 -5.795 -16.749 1.00 97.00 162 ILE A CA 1
ATOM 1235 C C . ILE A 1 162 ? 15.904 -6.300 -18.140 1.00 97.00 162 ILE A C 1
ATOM 1237 O O . ILE A 1 162 ? 15.051 -6.757 -18.896 1.00 97.00 162 ILE A O 1
ATOM 1241 N N . ARG A 1 163 ? 17.197 -6.256 -18.485 1.00 96.19 163 ARG A N 1
ATOM 1242 C CA . ARG A 1 163 ? 17.704 -6.750 -19.782 1.00 96.19 163 ARG A CA 1
ATOM 1243 C C . ARG A 1 163 ? 17.505 -8.254 -19.954 1.00 96.19 163 ARG A C 1
ATOM 1245 O O . ARG A 1 163 ? 17.307 -8.714 -21.072 1.00 96.19 163 ARG A O 1
ATOM 1252 N N . GLU A 1 164 ? 17.537 -8.993 -18.854 1.00 97.06 164 GLU A N 1
ATOM 1253 C CA . GLU A 1 164 ? 17.259 -10.430 -18.804 1.00 97.06 164 GLU A CA 1
ATOM 1254 C C . GLU A 1 164 ? 15.752 -10.747 -18.807 1.00 97.06 164 GLU A C 1
ATOM 1256 O O . GLU A 1 164 ? 15.363 -11.909 -18.893 1.00 97.06 164 GLU A O 1
ATOM 1261 N N . GLY A 1 165 ? 14.891 -9.725 -18.746 1.00 96.06 165 GLY A N 1
ATOM 1262 C CA . GLY A 1 165 ? 13.438 -9.873 -18.772 1.00 96.06 165 GLY A CA 1
ATOM 1263 C C . GLY A 1 165 ? 12.814 -10.261 -17.430 1.00 96.06 165 GLY A C 1
ATOM 1264 O O . GLY A 1 165 ? 11.618 -10.540 -17.386 1.00 96.06 165 GLY A O 1
ATOM 1265 N N . ALA A 1 166 ? 13.580 -10.255 -16.333 1.00 96.88 166 ALA A N 1
ATOM 1266 C CA . ALA A 1 166 ? 13.056 -10.543 -14.997 1.00 96.88 166 ALA A CA 1
ATOM 1267 C C . ALA A 1 166 ? 12.125 -9.429 -14.482 1.00 96.88 166 ALA A C 1
ATOM 1269 O O . ALA A 1 166 ? 11.179 -9.701 -13.746 1.00 96.88 166 ALA A O 1
ATOM 1270 N N . PHE A 1 167 ? 12.361 -8.181 -14.903 1.00 95.88 167 PHE A N 1
ATOM 1271 C CA . PHE A 1 167 ? 11.508 -7.032 -14.592 1.00 95.88 167 PHE A CA 1
ATOM 1272 C C . PHE A 1 167 ? 11.235 -6.206 -15.842 1.00 95.88 167 PHE A C 1
ATOM 1274 O O . PHE A 1 167 ? 12.101 -6.054 -16.699 1.00 95.88 167 PHE A O 1
ATOM 1281 N N . ARG A 1 168 ? 10.038 -5.620 -15.932 1.00 94.56 168 ARG A N 1
ATOM 1282 C CA . ARG A 1 168 ? 9.651 -4.813 -17.103 1.00 94.56 168 ARG A CA 1
ATOM 1283 C C . ARG A 1 168 ? 10.269 -3.418 -17.096 1.00 94.56 168 ARG A C 1
ATOM 1285 O O . ARG A 1 168 ? 10.444 -2.820 -18.150 1.00 94.56 168 ARG A O 1
ATOM 1292 N N . SER A 1 169 ? 10.553 -2.880 -15.913 1.00 94.88 169 SER A N 1
ATOM 1293 C CA . SER A 1 169 ? 11.108 -1.540 -15.728 1.00 94.88 169 SER A CA 1
ATOM 1294 C C . SER A 1 169 ? 11.718 -1.381 -14.334 1.00 94.88 169 SER A C 1
ATOM 1296 O O . SER A 1 169 ? 11.551 -2.240 -13.464 1.00 94.88 169 SER A O 1
ATOM 1298 N N . ALA A 1 170 ? 12.397 -0.255 -14.100 1.00 94.56 170 ALA A N 1
ATOM 1299 C CA . ALA A 1 170 ? 12.923 0.091 -12.781 1.00 94.56 170 ALA A CA 1
ATOM 1300 C C . ALA A 1 170 ? 11.800 0.257 -11.747 1.00 94.56 170 ALA A C 1
ATOM 1302 O O . ALA A 1 170 ? 11.911 -0.260 -10.637 1.00 94.56 170 ALA A O 1
ATOM 1303 N N . LEU A 1 171 ? 10.688 0.896 -12.131 1.00 93.19 171 LEU A N 1
ATOM 1304 C CA . LEU A 1 171 ? 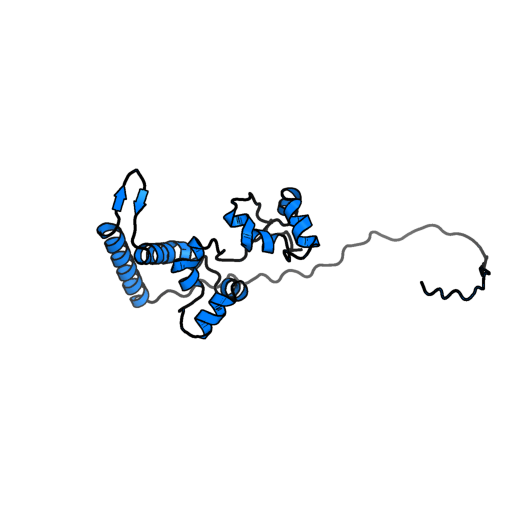9.490 0.977 -11.296 1.00 93.19 171 LEU A CA 1
ATOM 1305 C C . LEU A 1 171 ? 8.925 -0.411 -10.967 1.00 93.19 171 LEU A C 1
ATOM 1307 O O . LEU A 1 171 ? 8.526 -0.652 -9.830 1.00 93.19 171 LEU A O 1
ATOM 1311 N N . ASP A 1 172 ? 8.907 -1.331 -11.935 1.00 94.12 172 ASP A N 1
ATOM 1312 C CA . ASP A 1 172 ? 8.412 -2.692 -11.715 1.00 94.12 172 ASP A CA 1
ATOM 1313 C C . ASP A 1 172 ? 9.277 -3.451 -10.699 1.00 94.12 172 ASP A C 1
ATOM 1315 O O . ASP A 1 172 ? 8.733 -4.088 -9.799 1.00 94.12 172 ASP A O 1
ATOM 1319 N N . HIS A 1 173 ? 10.605 -3.317 -10.781 1.00 96.06 173 HIS A N 1
ATOM 1320 C CA . HIS A 1 173 ? 11.520 -3.836 -9.761 1.00 96.06 173 HIS A CA 1
ATOM 13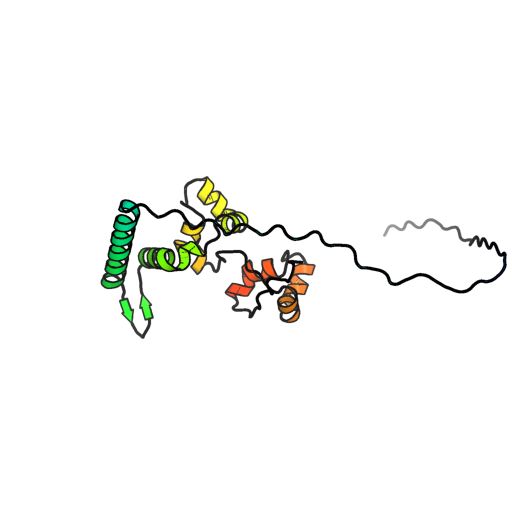21 C C . HIS A 1 173 ? 11.294 -3.172 -8.397 1.00 96.06 173 HIS A C 1
ATOM 1323 O O . HIS A 1 173 ? 11.185 -3.853 -7.378 1.00 96.06 173 HIS A O 1
ATOM 1329 N N . PHE A 1 174 ? 11.213 -1.840 -8.356 1.00 94.62 174 PHE A N 1
ATOM 1330 C CA . PHE A 1 174 ? 11.046 -1.094 -7.110 1.00 94.62 174 PHE A CA 1
ATOM 1331 C C . PHE A 1 174 ? 9.771 -1.504 -6.363 1.00 94.62 174 PHE A C 1
ATOM 1333 O O . PHE A 1 174 ? 9.827 -1.771 -5.167 1.00 94.62 174 PHE A O 1
ATOM 1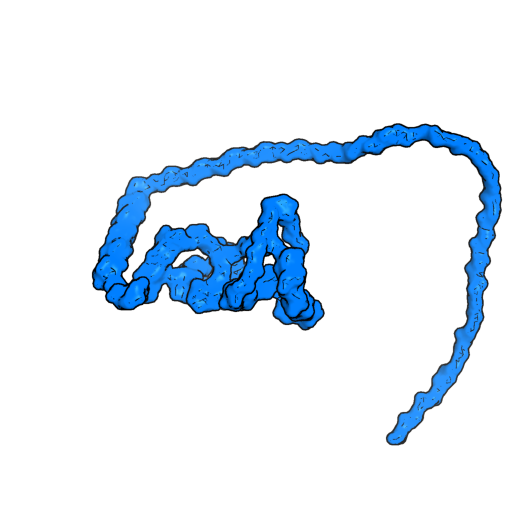340 N N . VAL A 1 175 ? 8.644 -1.614 -7.071 1.00 90.88 175 VAL A N 1
ATOM 1341 C CA . VAL A 1 175 ? 7.349 -1.998 -6.486 1.00 90.88 175 VAL A CA 1
ATOM 1342 C C . VAL A 1 175 ? 7.330 -3.454 -6.012 1.00 90.88 175 VAL A C 1
ATOM 1344 O O . VAL A 1 175 ? 6.654 -3.748 -5.032 1.00 90.88 175 VAL A O 1
ATOM 1347 N N . GLN A 1 176 ? 8.023 -4.368 -6.699 1.00 90.38 176 GLN A N 1
ATOM 1348 C CA . GLN A 1 176 ? 8.013 -5.794 -6.342 1.00 90.38 176 GLN A CA 1
ATOM 1349 C C . GLN A 1 176 ? 9.018 -6.156 -5.251 1.00 90.38 176 GLN A C 1
ATOM 1351 O O . GLN A 1 176 ? 8.755 -7.049 -4.452 1.00 90.38 176 GLN A O 1
ATOM 1356 N N . VAL A 1 177 ? 10.177 -5.502 -5.257 1.00 90.56 177 VAL A N 1
ATOM 1357 C CA . VAL A 1 177 ? 11.343 -5.933 -4.480 1.00 90.56 177 VAL A CA 1
ATOM 1358 C C . VAL A 1 177 ? 12.007 -4.741 -3.804 1.00 90.56 177 VAL A C 1
ATOM 1360 O O . VAL A 1 177 ? 12.149 -4.714 -2.584 1.00 90.56 177 VAL A O 1
ATOM 1363 N N . GLY A 1 178 ? 12.369 -3.718 -4.582 1.00 89.69 178 GLY A N 1
ATOM 1364 C CA . GLY A 1 178 ? 13.244 -2.645 -4.108 1.00 89.69 178 GLY A CA 1
ATOM 1365 C C . GLY A 1 178 ? 12.721 -1.869 -2.894 1.00 89.69 178 GLY A C 1
ATOM 1366 O O . GLY A 1 178 ? 13.513 -1.504 -2.027 1.00 89.69 178 GLY A O 1
ATOM 1367 N N . PHE A 1 179 ? 11.409 -1.639 -2.801 1.00 88.25 179 PHE A N 1
ATOM 1368 C CA . PHE A 1 179 ? 10.800 -0.984 -1.642 1.00 88.25 179 PHE A CA 1
ATOM 1369 C C . PHE A 1 179 ? 10.910 -1.846 -0.376 1.00 88.25 179 PHE A C 1
ATOM 1371 O O . PHE A 1 179 ? 11.315 -1.347 0.672 1.00 88.25 179 PHE A O 1
ATOM 1378 N N . GLY A 1 180 ? 10.618 -3.147 -0.485 1.00 86.56 180 GLY A N 1
ATOM 1379 C CA . GLY A 1 180 ? 10.719 -4.097 0.628 1.00 86.56 180 GLY A CA 1
ATOM 1380 C C . GLY A 1 180 ? 12.158 -4.336 1.094 1.00 86.56 180 GLY A C 1
ATOM 1381 O O . GLY A 1 180 ? 12.394 -4.539 2.281 1.00 86.56 180 GLY A O 1
ATOM 1382 N N . GLU A 1 181 ? 13.129 -4.241 0.185 1.00 90.12 181 GLU A N 1
ATOM 1383 C CA . GLU A 1 181 ? 14.562 -4.306 0.504 1.00 90.12 181 GLU A CA 1
ATOM 1384 C C . GLU A 1 181 ? 15.105 -3.031 1.176 1.00 90.12 181 GLU A C 1
ATOM 1386 O O . GLU A 1 181 ? 16.246 -3.016 1.636 1.00 90.12 181 GLU A O 1
ATOM 1391 N N . GLY A 1 182 ? 14.325 -1.946 1.222 1.00 88.38 182 GLY A N 1
ATOM 1392 C CA . GLY A 1 182 ? 14.780 -0.660 1.752 1.00 88.38 182 GLY A CA 1
ATOM 1393 C C . GLY A 1 182 ? 15.764 0.072 0.833 1.00 88.38 182 GLY A C 1
ATOM 1394 O O . GLY A 1 182 ? 16.577 0.866 1.313 1.00 88.38 182 GLY A O 1
ATOM 1395 N N . ARG A 1 183 ? 15.712 -0.173 -0.487 1.00 90.44 183 ARG A N 1
ATOM 1396 C CA . ARG A 1 183 ? 16.536 0.558 -1.461 1.00 90.44 183 ARG A CA 1
ATOM 1397 C C . ARG A 1 183 ? 16.159 2.039 -1.465 1.00 90.44 183 ARG A C 1
ATOM 1399 O O . ARG A 1 183 ? 14.981 2.394 -1.527 1.00 90.44 183 ARG A O 1
ATOM 1406 N N . SER A 1 184 ? 17.166 2.908 -1.422 1.00 91.94 184 SER A N 1
ATOM 1407 C CA . SER A 1 184 ? 16.967 4.349 -1.527 1.00 91.94 184 SER A CA 1
ATOM 1408 C C . SER A 1 184 ? 16.447 4.718 -2.915 1.00 91.94 184 SER A C 1
ATOM 1410 O O . SER A 1 184 ? 16.755 4.083 -3.921 1.00 91.94 184 SER A O 1
ATOM 1412 N N . PHE A 1 185 ? 15.617 5.752 -2.980 1.00 92.88 185 PHE A N 1
ATOM 1413 C CA . PHE A 1 185 ? 15.020 6.203 -4.228 1.00 92.88 185 PHE A CA 1
ATOM 1414 C C . PHE A 1 185 ? 14.802 7.711 -4.201 1.00 92.88 185 PHE A C 1
ATOM 1416 O O . PHE A 1 185 ? 14.743 8.331 -3.136 1.00 92.88 185 PHE A O 1
ATOM 1423 N N . ARG A 1 186 ? 14.663 8.295 -5.391 1.00 92.12 186 ARG A N 1
ATOM 1424 C CA . ARG A 1 186 ? 14.190 9.666 -5.566 1.00 92.12 186 ARG A CA 1
ATOM 1425 C C . ARG A 1 186 ? 12.880 9.662 -6.330 1.00 92.12 186 ARG A C 1
ATOM 1427 O O . ARG A 1 186 ? 12.603 8.758 -7.120 1.00 92.12 186 ARG A O 1
ATOM 1434 N N . LEU A 1 187 ? 12.078 10.681 -6.064 1.00 91.44 187 LEU A N 1
ATOM 1435 C CA . LEU A 1 187 ? 10.888 10.950 -6.850 1.00 91.44 187 LEU A CA 1
ATOM 1436 C C . LEU A 1 187 ? 11.277 11.780 -8.069 1.00 91.44 187 LEU A C 1
ATOM 1438 O O . LEU A 1 187 ? 12.071 12.715 -7.953 1.00 91.44 187 LEU A O 1
ATOM 1442 N N . ALA A 1 188 ? 10.694 11.450 -9.215 1.00 87.50 188 ALA A N 1
ATOM 1443 C CA . ALA A 1 188 ? 10.796 12.275 -10.405 1.00 87.50 188 ALA A CA 1
ATOM 1444 C C . ALA A 1 188 ? 10.184 13.659 -10.129 1.00 87.50 188 ALA A C 1
ATOM 1446 O O . ALA A 1 188 ? 9.167 13.781 -9.433 1.00 87.50 188 ALA A O 1
ATOM 1447 N N . SER A 1 189 ? 10.792 14.710 -10.684 1.00 79.50 189 SER A N 1
ATOM 1448 C CA . SER A 1 189 ? 10.192 16.045 -10.673 1.00 79.50 189 SER A CA 1
ATOM 1449 C C . SER A 1 189 ? 8.856 16.023 -11.420 1.00 79.50 189 SER A C 1
ATOM 1451 O O . SER A 1 189 ? 8.621 15.174 -12.284 1.00 79.50 189 SER A O 1
ATOM 1453 N N . ARG A 1 190 ? 7.953 16.961 -11.095 1.00 63.88 190 ARG A N 1
ATOM 1454 C CA . ARG A 1 190 ? 6.636 17.026 -11.749 1.00 63.88 190 ARG A CA 1
ATOM 1455 C C . ARG A 1 190 ? 6.737 17.109 -13.277 1.00 63.88 190 ARG A C 1
ATOM 1457 O O . ARG A 1 190 ? 5.881 16.520 -13.933 1.00 63.88 190 ARG A O 1
ATOM 1464 N N . ASP A 1 191 ? 7.826 17.688 -13.776 1.00 54.97 191 ASP A N 1
ATOM 1465 C CA . ASP A 1 191 ? 8.115 17.961 -15.188 1.00 54.97 191 ASP A CA 1
ATOM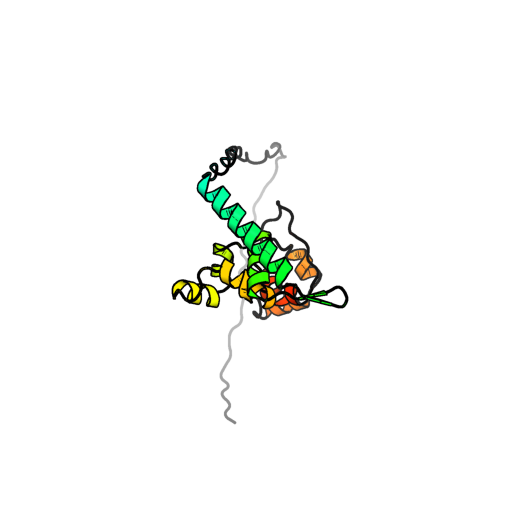 1466 C C . ASP A 1 191 ? 8.908 16.845 -15.900 1.00 54.97 191 ASP A C 1
ATOM 1468 O O . ASP A 1 191 ? 9.193 16.943 -17.091 1.00 54.97 191 ASP A O 1
ATOM 1472 N N . GLY A 1 192 ? 9.287 15.777 -15.189 1.00 46.75 192 GLY A N 1
ATOM 1473 C CA . GLY A 1 192 ? 9.933 14.608 -15.783 1.00 46.75 192 GLY A CA 1
ATOM 1474 C C . GLY A 1 192 ? 8.891 13.627 -16.317 1.00 46.75 192 GLY A C 1
ATOM 1475 O O . GLY A 1 192 ? 8.159 13.020 -15.526 1.00 46.75 192 GLY A O 1
ATOM 1476 N N . ALA A 1 193 ? 8.814 13.484 -17.642 1.00 42.53 193 ALA A N 1
ATOM 1477 C CA . ALA A 1 193 ? 8.015 12.451 -18.296 1.00 42.53 193 ALA A CA 1
ATOM 1478 C C . ALA A 1 193 ? 8.496 11.047 -17.880 1.00 42.53 193 ALA A C 1
ATOM 1480 O O . ALA A 1 193 ? 9.699 10.809 -17.763 1.00 42.53 193 ALA A O 1
ATOM 1481 N N . ASP A 1 194 ? 7.544 10.142 -17.642 1.00 40.84 194 ASP A N 1
ATOM 1482 C CA . ASP A 1 194 ? 7.796 8.712 -17.423 1.00 40.84 194 ASP A CA 1
ATOM 1483 C C . ASP A 1 194 ? 8.390 8.142 -18.732 1.00 40.84 194 ASP A C 1
ATOM 1485 O O . ASP A 1 194 ? 7.738 8.294 -19.770 1.00 40.84 194 ASP A O 1
ATOM 1489 N N . PRO A 1 195 ? 9.623 7.597 -18.741 1.00 44.97 195 PRO A N 1
ATOM 1490 C CA . PRO A 1 195 ? 10.188 6.961 -19.929 1.00 44.97 195 PRO A CA 1
ATOM 1491 C C . PRO A 1 195 ? 9.497 5.635 -20.268 1.00 44.97 195 PRO A C 1
ATOM 1493 O O . PRO A 1 195 ? 9.110 4.897 -19.330 1.00 44.97 195 PRO A O 1
#

Solvent-accessible surface area (backbone atoms only — not comparable to full-atom values): 12609 Å² total; per-residue (Å²): 140,84,87,83,88,82,85,88,89,87,83,90,83,88,84,86,83,86,81,88,86,80,86,86,89,83,85,89,89,81,80,87,86,74,81,84,84,73,78,81,81,73,79,77,71,78,78,72,77,78,75,84,78,53,69,69,57,51,56,51,50,49,51,52,51,53,50,49,54,52,47,50,69,73,54,49,43,80,54,99,93,43,76,50,61,55,66,67,61,46,20,52,53,43,40,76,75,48,44,85,61,38,35,49,68,57,32,30,73,71,36,56,73,53,36,54,33,32,76,70,65,77,34,96,37,48,50,56,43,35,46,69,48,29,60,84,72,47,50,63,46,50,88,76,60,57,27,50,69,62,43,42,70,78,33,59,67,57,51,50,38,34,76,73,63,79,28,93,42,62,60,53,39,32,56,75,43,34,58,71,72,66,57,84,79,53,69,45,56,95,86,55,76,86,129

Mean predicted aligned error: 15.83 Å

Foldseek 3Di:
DDDDDDDDDDDDDDDDDDDDDDDDDDDDDDDDDDDDDDDDDDPDDPDPPDPDDDPVVVVVVVVLVVVLVVQLVVAWDDDPNDTDHDLVSQLSVCCVPPLVVAPQVVQCVLDVVQVVCCVVVVAVTSSSCCSRPVVVVQADRDQAQFPQVVQCVVPVVVVVCCVVVVAVGSSRCCRNPVSVVVHDTDHDDPPDDDD